Protein AF-A0A7R9TEI4-F1 (afdb_monomer_lite)

Radius of gyration: 24.7 Å; chains: 1; bounding box: 65×88×46 Å

Foldseek 3Di:
DLQLDEDEAEQALPLVQLDALFPDQDDDPGDDNVVSVVVSVVVLVVCCVVVVADAPACPDDPDDDDDDDDDDDDDDCPPDDPSDYHYYYYYLCRVVVPQDPVNLCVLQVVLDDVVLLCPDPSQVSNCPHPNHDDPSNSCSLSSLLVVLLVCCVPVVDPDDDDDPSCPSSRVSNVSSNVVNCVVVPDDDDDDDPPDDDPPPPDDDDDDDDDDDDDDD

Organism: NCBI:txid156133

Structure (mmCIF, N/CA/C/O backbone):
data_AF-A0A7R9TEI4-F1
#
_entry.id   AF-A0A7R9TEI4-F1
#
loop_
_atom_site.group_PDB
_atom_site.id
_atom_site.type_symbol
_atom_site.label_atom_id
_atom_site.label_alt_id
_atom_site.label_comp_id
_atom_site.label_asym_id
_atom_site.label_entity_id
_atom_site.label_seq_id
_atom_site.pdbx_PDB_ins_code
_atom_site.Cartn_x
_atom_site.Cartn_y
_atom_site.Cartn_z
_atom_site.occupancy
_atom_site.B_iso_or_equiv
_atom_site.auth_seq_id
_atom_site.auth_comp_id
_atom_site.auth_asym_id
_atom_site.auth_atom_id
_atom_site.pdbx_PDB_model_num
ATOM 1 N N . ARG A 1 1 ? -3.016 -3.679 21.987 1.00 63.97 1 ARG A N 1
ATOM 2 C CA . ARG A 1 1 ? -2.968 -4.943 22.763 1.00 63.97 1 ARG A CA 1
ATOM 3 C C . ARG A 1 1 ? -2.929 -4.756 24.281 1.00 63.97 1 ARG A C 1
ATOM 5 O O . ARG A 1 1 ? -3.953 -5.000 24.890 1.00 63.97 1 ARG A O 1
ATOM 12 N N . ARG A 1 2 ? -1.806 -4.333 24.905 1.00 75.38 2 ARG A N 1
ATOM 13 C CA . ARG A 1 2 ? -1.668 -4.253 26.389 1.00 75.38 2 ARG A CA 1
ATOM 14 C C . ARG A 1 2 ? -2.682 -3.326 27.086 1.00 75.38 2 ARG A C 1
ATOM 16 O O . ARG A 1 2 ? -2.888 -3.454 28.279 1.00 75.38 2 ARG A O 1
ATOM 23 N N . CYS A 1 3 ? -3.304 -2.414 26.340 1.00 83.12 3 CYS A N 1
ATOM 24 C CA . CYS A 1 3 ? -4.365 -1.518 26.806 1.00 83.12 3 CYS A CA 1
ATOM 25 C C . CYS A 1 3 ? -5.754 -1.948 26.275 1.00 83.12 3 CYS A C 1
ATOM 27 O O . CYS A 1 3 ? -6.537 -1.102 25.858 1.00 83.12 3 CYS A O 1
ATOM 29 N N . GLY A 1 4 ? -6.025 -3.251 26.132 1.00 83.75 4 GLY A N 1
ATOM 30 C CA . GLY A 1 4 ? -7.296 -3.779 25.606 1.00 83.75 4 GLY A CA 1
ATOM 31 C C . GLY A 1 4 ? -7.537 -3.634 24.095 1.00 83.75 4 GLY A C 1
ATOM 32 O O . GLY A 1 4 ? -8.317 -4.395 23.535 1.00 83.75 4 GLY A O 1
ATOM 33 N N . HIS A 1 5 ? -6.864 -2.716 23.391 1.00 88.06 5 HIS A N 1
ATOM 34 C CA . HIS A 1 5 ? -7.085 -2.535 21.945 1.00 88.06 5 HIS A CA 1
ATOM 35 C C . HIS A 1 5 ? -6.702 -3.776 21.126 1.00 88.06 5 HIS A C 1
ATOM 37 O O . HIS A 1 5 ? -5.567 -4.257 21.253 1.00 88.06 5 HIS A O 1
ATOM 43 N N . GLY A 1 6 ? -7.598 -4.217 20.240 1.00 90.19 6 GLY A N 1
ATOM 44 C CA . GLY A 1 6 ? -7.275 -5.161 19.171 1.00 90.19 6 GLY A CA 1
ATOM 45 C C . GLY A 1 6 ? -6.253 -4.584 18.182 1.00 90.19 6 GLY A C 1
ATOM 46 O O . GLY A 1 6 ? -6.061 -3.366 18.119 1.00 90.19 6 GLY A O 1
ATOM 47 N N . ALA A 1 7 ? -5.557 -5.448 17.447 1.00 90.94 7 ALA A N 1
ATOM 48 C CA . ALA A 1 7 ? -4.540 -5.058 16.475 1.00 90.94 7 ALA A CA 1
ATOM 49 C C . ALA A 1 7 ? -4.572 -5.952 15.228 1.00 90.94 7 ALA A C 1
ATOM 51 O O . ALA A 1 7 ? -4.717 -7.166 15.331 1.00 90.94 7 ALA A O 1
ATOM 52 N N . VAL A 1 8 ? -4.360 -5.352 14.059 1.00 92.88 8 VAL A N 1
ATOM 53 C CA . VAL A 1 8 ? -4.139 -6.071 12.800 1.00 92.88 8 VAL A CA 1
ATOM 54 C C . VAL A 1 8 ? -2.695 -5.841 12.373 1.00 92.88 8 VAL A C 1
ATOM 56 O O . VAL A 1 8 ? -2.251 -4.695 12.288 1.00 92.88 8 VAL A O 1
ATOM 59 N N . ALA A 1 9 ? -1.961 -6.918 12.110 1.00 93.94 9 ALA A N 1
ATOM 60 C CA . ALA A 1 9 ? -0.648 -6.865 11.484 1.00 93.94 9 ALA A CA 1
ATOM 61 C C . ALA A 1 9 ? -0.790 -7.243 10.007 1.00 93.94 9 ALA A C 1
ATOM 63 O O . ALA A 1 9 ? -1.060 -8.397 9.680 1.00 93.94 9 ALA A O 1
ATOM 64 N N . LEU A 1 10 ? -0.627 -6.261 9.121 1.00 95.00 10 LEU A N 1
ATOM 65 C CA . LEU A 1 10 ? -0.744 -6.472 7.683 1.00 95.00 10 LEU A CA 1
ATOM 66 C C . LEU A 1 10 ? 0.606 -6.858 7.068 1.00 95.00 10 LEU A C 1
ATOM 68 O O . LEU A 1 10 ? 1.583 -6.113 7.156 1.00 95.00 10 LEU A O 1
ATOM 72 N N . VAL A 1 11 ? 0.635 -8.011 6.413 1.00 94.81 11 VAL A N 1
ATOM 73 C CA . VAL A 1 11 ? 1.692 -8.461 5.511 1.00 94.81 11 VAL A CA 1
ATOM 74 C C . VAL A 1 11 ? 1.362 -7.956 4.103 1.00 94.81 11 VAL A C 1
ATOM 76 O O . VAL A 1 11 ? 0.222 -8.013 3.653 1.00 94.81 11 VAL A O 1
ATOM 79 N N . GLY A 1 12 ? 2.358 -7.405 3.413 1.00 94.00 12 GLY A N 1
ATOM 80 C CA . GLY A 1 12 ? 2.168 -6.771 2.108 1.00 94.00 12 GLY A CA 1
ATOM 81 C C . GLY A 1 12 ? 2.462 -7.693 0.927 1.00 94.00 12 GLY A C 1
ATOM 82 O O . GLY A 1 12 ? 3.377 -7.382 0.168 1.00 94.00 12 GLY A O 1
ATOM 83 N N . GLY A 1 13 ? 1.767 -8.820 0.761 1.00 93.19 13 GLY A N 1
ATOM 84 C CA . GLY A 1 13 ? 2.049 -9.775 -0.318 1.00 93.19 13 GLY A CA 1
ATOM 85 C C . GLY A 1 13 ? 1.886 -9.197 -1.726 1.00 93.19 13 GLY A C 1
ATOM 86 O O . GLY A 1 13 ? 2.680 -9.509 -2.618 1.00 93.19 13 GLY A O 1
ATOM 87 N N . ALA A 1 14 ? 0.921 -8.296 -1.927 1.00 93.75 14 ALA A N 1
ATOM 88 C CA . ALA A 1 14 ? 0.763 -7.544 -3.171 1.00 93.75 14 ALA A CA 1
ATOM 89 C C . ALA A 1 14 ? 1.658 -6.296 -3.205 1.00 93.75 14 ALA A C 1
ATOM 91 O O . ALA A 1 14 ? 2.409 -6.086 -4.157 1.00 93.75 14 ALA A O 1
ATOM 92 N N . THR A 1 15 ? 1.642 -5.475 -2.151 1.00 93.25 15 THR A N 1
ATOM 93 C CA . THR A 1 15 ? 2.397 -4.206 -2.132 1.00 93.25 15 THR A CA 1
ATOM 94 C C . THR A 1 15 ? 3.915 -4.407 -2.175 1.00 93.25 15 THR A C 1
ATOM 96 O O . THR A 1 15 ? 4.626 -3.565 -2.723 1.00 93.25 15 THR A O 1
ATOM 99 N N . ALA A 1 16 ? 4.445 -5.536 -1.695 1.00 91.38 16 ALA A N 1
ATOM 100 C CA . ALA A 1 16 ? 5.868 -5.858 -1.805 1.00 91.38 16 ALA A CA 1
ATOM 101 C C . ALA A 1 16 ? 6.331 -6.165 -3.244 1.00 91.38 16 ALA A C 1
ATOM 103 O O . ALA A 1 16 ? 7.517 -5.974 -3.519 1.00 91.38 16 ALA A O 1
ATOM 104 N N . ARG A 1 17 ? 5.418 -6.569 -4.147 1.00 90.50 17 ARG A N 1
ATOM 105 C CA . ARG A 1 17 ? 5.675 -6.757 -5.595 1.00 90.50 17 ARG A CA 1
ATOM 106 C C . ARG A 1 17 ? 5.823 -5.431 -6.341 1.00 90.50 17 ARG A C 1
ATOM 108 O O . ARG A 1 17 ? 6.472 -5.382 -7.376 1.00 90.50 17 ARG A O 1
ATOM 115 N N . ILE A 1 18 ? 5.226 -4.369 -5.799 1.00 89.75 18 ILE A N 1
ATOM 116 C CA . ILE A 1 18 ? 5.271 -3.001 -6.332 1.00 89.75 18 ILE A CA 1
ATOM 117 C C . ILE A 1 18 ? 6.471 -2.243 -5.751 1.00 89.75 18 ILE A C 1
ATOM 119 O O . ILE A 1 18 ? 7.255 -1.653 -6.485 1.00 89.75 18 ILE A O 1
ATOM 123 N N . GLY A 1 19 ? 6.643 -2.314 -4.427 1.00 86.81 19 GLY A N 1
ATOM 124 C CA . GLY A 1 19 ? 7.707 -1.632 -3.696 1.00 86.81 19 GLY A CA 1
ATOM 125 C C . GLY A 1 19 ? 7.372 -0.178 -3.346 1.00 86.81 19 GLY A C 1
ATOM 126 O O . GLY A 1 19 ? 6.986 0.616 -4.193 1.00 86.81 19 GLY A O 1
ATOM 127 N N . ASP A 1 20 ? 7.558 0.176 -2.073 1.00 86.50 20 ASP A N 1
ATOM 128 C CA . ASP A 1 20 ? 7.385 1.555 -1.601 1.00 86.50 20 ASP A CA 1
ATOM 129 C C . ASP A 1 20 ? 8.557 2.447 -2.059 1.00 86.50 20 ASP A C 1
ATOM 131 O O . ASP A 1 20 ? 9.700 2.111 -1.723 1.00 86.50 20 ASP A O 1
ATOM 135 N N . PRO A 1 21 ? 8.336 3.573 -2.762 1.00 84.50 21 PRO A N 1
ATOM 136 C CA . PRO A 1 21 ? 9.391 4.545 -3.069 1.00 84.50 21 PRO A CA 1
ATOM 137 C C . PRO A 1 21 ? 9.803 5.411 -1.861 1.00 84.50 21 PRO A C 1
ATOM 139 O O . PRO A 1 21 ? 10.810 6.119 -1.919 1.00 84.50 21 PRO A O 1
ATOM 142 N N . SER A 1 22 ? 9.047 5.390 -0.759 1.00 81.81 22 SER A N 1
ATOM 143 C CA . SER A 1 22 ? 9.282 6.258 0.402 1.00 81.81 22 SER A CA 1
ATOM 144 C C . SER A 1 22 ? 10.651 6.004 1.043 1.00 81.81 22 SER A C 1
ATOM 146 O O . SER A 1 22 ? 11.043 4.866 1.300 1.00 81.81 22 SER A O 1
ATOM 148 N N . GLY A 1 23 ? 11.403 7.086 1.273 1.00 71.75 23 GLY A N 1
ATOM 149 C CA . GLY A 1 23 ? 12.739 7.039 1.875 1.00 71.75 23 GLY A CA 1
ATOM 150 C C . GLY A 1 23 ? 13.854 6.461 0.990 1.00 71.75 23 GLY A C 1
ATOM 151 O O . GLY A 1 23 ? 14.929 6.177 1.515 1.00 71.75 23 GLY A O 1
ATOM 152 N N . LYS A 1 24 ? 13.635 6.272 -0.322 1.00 77.56 24 LYS A N 1
ATOM 153 C CA . LYS A 1 24 ? 14.617 5.670 -1.247 1.00 77.56 24 LYS A CA 1
ATOM 154 C C . LYS A 1 24 ? 14.987 6.604 -2.396 1.00 77.56 24 LYS A C 1
ATOM 156 O O . LYS A 1 24 ? 14.160 7.368 -2.881 1.00 77.56 24 LYS A O 1
ATOM 161 N N . SER A 1 25 ? 16.239 6.508 -2.838 1.00 68.31 25 SER A N 1
ATOM 162 C CA . SER A 1 25 ? 16.790 7.287 -3.953 1.00 68.31 25 SER A CA 1
ATOM 163 C C . SER A 1 25 ? 16.727 6.577 -5.310 1.00 68.31 25 SER A C 1
ATOM 165 O O . SER A 1 25 ? 16.728 7.259 -6.327 1.00 68.31 25 SER A O 1
ATOM 167 N N . ALA A 1 26 ? 16.663 5.242 -5.329 1.00 74.25 26 ALA A N 1
ATOM 168 C CA . ALA A 1 26 ? 16.717 4.412 -6.534 1.00 74.25 26 ALA A CA 1
ATOM 169 C C . ALA A 1 26 ? 15.553 3.408 -6.583 1.00 74.25 26 ALA A C 1
ATOM 171 O O . ALA A 1 26 ? 15.013 3.031 -5.534 1.00 74.25 26 ALA A O 1
ATOM 172 N N . GLU A 1 27 ? 15.199 2.957 -7.790 1.00 74.69 27 GLU A N 1
ATOM 173 C CA . GLU A 1 27 ? 14.147 1.955 -7.994 1.00 74.69 27 GLU A CA 1
ATOM 174 C C . GLU A 1 27 ? 14.529 0.612 -7.352 1.00 74.69 27 GLU A C 1
ATOM 176 O O . GLU A 1 27 ? 15.701 0.219 -7.293 1.00 74.69 27 GLU A O 1
ATOM 181 N N . ARG A 1 28 ? 13.533 -0.122 -6.849 1.00 75.12 28 ARG A N 1
ATOM 182 C CA . ARG A 1 28 ? 13.771 -1.445 -6.270 1.00 75.12 28 ARG A CA 1
ATOM 183 C C . ARG A 1 28 ? 13.912 -2.472 -7.403 1.00 75.12 28 ARG A C 1
ATOM 185 O O . ARG A 1 28 ? 12.990 -2.575 -8.208 1.00 75.12 28 ARG A O 1
ATOM 192 N N . PRO A 1 29 ? 14.985 -3.284 -7.456 1.00 75.56 29 PRO A N 1
ATOM 193 C CA . PRO A 1 29 ? 15.043 -4.378 -8.417 1.00 75.56 29 PRO A CA 1
ATOM 194 C C . PRO A 1 29 ? 13.887 -5.349 -8.158 1.00 75.56 29 PRO A C 1
ATOM 196 O O . PRO A 1 29 ? 13.627 -5.712 -7.004 1.00 75.56 29 PRO A O 1
ATOM 199 N N . MET A 1 30 ? 13.212 -5.767 -9.232 1.00 73.88 30 MET A N 1
ATOM 200 C CA . MET A 1 30 ? 12.159 -6.779 -9.173 1.00 73.88 30 MET A CA 1
ATOM 201 C C . MET A 1 30 ? 12.716 -8.047 -8.525 1.00 73.88 30 MET A C 1
ATOM 203 O O . MET A 1 30 ? 13.727 -8.595 -8.968 1.00 73.88 30 MET A O 1
ATOM 207 N N . MET A 1 31 ? 12.073 -8.485 -7.445 1.00 78.31 31 MET A N 1
ATOM 208 C CA . MET A 1 31 ? 12.389 -9.759 -6.809 1.00 78.31 31 MET A CA 1
ATOM 209 C C . MET A 1 31 ? 11.648 -10.874 -7.533 1.00 78.31 31 MET A C 1
ATOM 211 O O . MET A 1 31 ? 10.519 -10.680 -7.972 1.00 78.31 31 MET A O 1
ATOM 215 N N . ASP A 1 32 ? 12.289 -12.034 -7.623 1.00 87.38 32 ASP A N 1
ATOM 216 C CA . ASP A 1 32 ? 11.632 -13.254 -8.068 1.00 87.38 32 ASP A CA 1
ATOM 217 C C . ASP A 1 32 ? 10.512 -13.670 -7.095 1.00 87.38 32 ASP A C 1
ATOM 219 O O . ASP A 1 32 ? 10.606 -13.451 -5.880 1.00 87.38 32 ASP A O 1
ATOM 223 N N . ASP A 1 33 ? 9.460 -14.277 -7.638 1.00 85.00 33 ASP A N 1
ATOM 224 C CA . ASP A 1 33 ? 8.242 -14.613 -6.904 1.00 85.00 33 ASP A CA 1
ATOM 225 C C . ASP A 1 33 ? 8.505 -15.661 -5.813 1.00 85.00 33 ASP A C 1
ATOM 227 O O . ASP A 1 33 ? 8.025 -15.495 -4.689 1.00 85.00 33 ASP A O 1
ATOM 231 N N . GLU A 1 34 ? 9.346 -16.671 -6.073 1.00 88.00 34 GLU A N 1
ATOM 232 C CA . GLU A 1 34 ? 9.716 -17.676 -5.063 1.00 88.00 34 GLU A CA 1
ATOM 233 C C . GLU A 1 34 ? 10.472 -17.035 -3.887 1.00 88.00 34 GLU A C 1
ATOM 235 O O . GLU A 1 34 ? 10.249 -17.352 -2.710 1.00 88.00 34 GLU A O 1
ATOM 240 N N . VAL A 1 35 ? 11.368 -16.089 -4.194 1.00 88.38 35 VAL A N 1
ATOM 241 C CA . VAL A 1 35 ? 12.109 -15.316 -3.189 1.00 88.38 35 VAL A CA 1
ATOM 242 C C . VAL A 1 35 ? 11.154 -14.460 -2.364 1.00 88.38 35 VAL A C 1
ATOM 244 O O . VAL A 1 35 ? 11.311 -14.385 -1.139 1.00 88.38 35 VAL A O 1
ATOM 247 N N . LEU A 1 36 ? 10.166 -13.835 -3.004 1.00 88.25 36 LEU A N 1
ATOM 248 C CA . LEU A 1 36 ? 9.175 -13.019 -2.320 1.00 88.25 36 LEU A CA 1
ATOM 249 C C . LEU A 1 36 ? 8.281 -13.865 -1.404 1.00 88.25 36 LEU A C 1
ATOM 251 O O . LEU A 1 36 ? 8.162 -13.534 -0.225 1.00 88.25 36 LEU A O 1
ATOM 255 N N . GLU A 1 37 ? 7.720 -14.974 -1.885 1.00 88.50 37 GLU A N 1
ATOM 256 C CA . GLU A 1 37 ? 6.887 -15.879 -1.081 1.00 88.50 37 GLU A CA 1
ATOM 257 C C . GLU A 1 37 ? 7.638 -16.439 0.132 1.00 88.50 37 GLU A C 1
ATOM 259 O O . GLU A 1 37 ? 7.107 -16.466 1.249 1.00 88.50 37 GLU A O 1
ATOM 264 N N . ARG A 1 38 ? 8.910 -16.818 -0.048 1.00 91.69 38 ARG A N 1
ATOM 265 C CA . ARG A 1 38 ? 9.785 -17.233 1.057 1.00 91.69 38 ARG A CA 1
ATOM 266 C C . ARG A 1 38 ? 9.947 -16.121 2.096 1.00 91.69 38 ARG A C 1
ATOM 268 O O . ARG A 1 38 ? 9.895 -16.397 3.297 1.00 91.69 38 ARG A O 1
ATOM 275 N N . ASN A 1 39 ? 10.138 -14.877 1.652 1.00 90.50 39 ASN A N 1
ATOM 276 C CA . ASN A 1 39 ? 10.284 -13.726 2.542 1.00 90.50 39 ASN A CA 1
ATOM 277 C C . ASN A 1 39 ? 8.971 -13.421 3.287 1.00 90.50 39 ASN A C 1
ATOM 279 O O . ASN A 1 39 ? 9.004 -13.224 4.500 1.00 90.50 39 ASN A O 1
ATOM 283 N N . LEU A 1 40 ? 7.823 -13.448 2.601 1.00 90.19 40 LEU A N 1
ATOM 284 C CA . LEU A 1 40 ? 6.495 -13.243 3.197 1.00 90.19 40 LEU A CA 1
ATOM 285 C C . LEU A 1 40 ? 6.201 -14.298 4.273 1.00 90.19 40 LEU A C 1
ATOM 287 O O . LEU A 1 40 ? 5.842 -13.946 5.398 1.00 90.19 40 LEU A O 1
ATOM 291 N N . ARG A 1 41 ? 6.463 -15.581 3.982 1.00 89.62 41 ARG A N 1
ATOM 292 C CA . ARG A 1 41 ? 6.318 -16.689 4.944 1.00 89.62 41 ARG A CA 1
ATOM 293 C C . ARG A 1 41 ? 7.209 -16.503 6.178 1.00 89.62 41 ARG A C 1
ATOM 295 O O . ARG A 1 41 ? 6.764 -16.733 7.302 1.00 89.62 41 ARG A O 1
ATOM 302 N N . ALA A 1 42 ? 8.454 -16.064 5.984 1.00 91.50 42 ALA A N 1
ATOM 303 C CA . ALA A 1 42 ? 9.378 -15.787 7.084 1.00 91.50 42 ALA A CA 1
ATOM 304 C C . ALA A 1 42 ? 8.916 -14.600 7.950 1.00 91.50 42 ALA A C 1
ATOM 306 O O . ALA A 1 42 ? 8.948 -14.699 9.178 1.00 91.50 42 ALA A O 1
ATOM 307 N N . ILE A 1 43 ? 8.442 -13.514 7.328 1.00 91.25 43 ILE A N 1
ATOM 308 C CA . ILE A 1 43 ? 7.915 -12.326 8.017 1.00 91.25 43 ILE A CA 1
ATOM 309 C C . ILE A 1 43 ? 6.648 -12.676 8.808 1.00 91.25 43 ILE A C 1
ATOM 311 O O . ILE A 1 43 ? 6.574 -12.353 9.991 1.00 91.25 43 ILE A O 1
ATOM 315 N N . GLY A 1 44 ? 5.692 -13.400 8.216 1.00 87.44 44 GLY A N 1
ATOM 316 C CA . GLY A 1 44 ? 4.482 -13.857 8.912 1.00 87.44 44 GLY A CA 1
ATOM 317 C C . GLY A 1 44 ? 4.802 -14.714 10.143 1.00 87.44 44 GLY A C 1
ATOM 318 O O . GLY A 1 44 ? 4.299 -14.456 11.237 1.00 87.44 44 GLY A O 1
ATOM 319 N N . ALA A 1 45 ? 5.735 -15.664 10.012 1.00 88.00 45 ALA A N 1
ATOM 320 C CA . ALA A 1 45 ? 6.195 -16.487 11.133 1.00 88.00 45 ALA A CA 1
ATOM 321 C C . ALA A 1 45 ? 6.943 -15.684 12.221 1.00 88.00 45 ALA A C 1
ATOM 323 O O . ALA A 1 45 ? 6.874 -16.030 13.404 1.00 88.00 45 ALA A O 1
ATOM 324 N N . GLN A 1 46 ? 7.663 -14.618 11.853 1.00 90.69 46 GLN A N 1
ATOM 325 C CA . GLN A 1 46 ? 8.281 -13.693 12.810 1.00 90.69 46 GLN A CA 1
ATOM 326 C C . GLN A 1 46 ? 7.232 -12.833 13.528 1.00 90.69 46 GLN A C 1
ATOM 328 O O . GLN A 1 46 ? 7.323 -12.673 14.747 1.00 90.69 46 GLN A O 1
ATOM 333 N N . LEU A 1 47 ? 6.221 -12.337 12.809 1.00 88.38 47 LEU A N 1
ATOM 334 C CA . LEU A 1 47 ? 5.111 -11.567 13.373 1.00 88.38 47 LEU A CA 1
ATOM 335 C C . LEU A 1 47 ? 4.300 -12.400 14.369 1.00 88.38 47 LEU A C 1
ATOM 337 O O . LEU A 1 47 ? 4.109 -11.938 15.488 1.00 88.38 47 LEU A O 1
ATOM 341 N N . GLY A 1 48 ? 3.921 -13.641 14.038 1.00 85.75 48 GLY A N 1
ATOM 342 C CA . GLY A 1 48 ? 3.218 -14.537 14.971 1.00 85.75 48 GLY A CA 1
ATOM 343 C C . GLY A 1 48 ? 3.975 -14.738 16.289 1.00 85.75 48 GLY A C 1
ATOM 344 O O . GLY A 1 48 ? 3.417 -14.569 17.376 1.00 85.75 48 GLY A O 1
ATOM 345 N N . LYS A 1 49 ? 5.292 -14.982 16.207 1.00 87.12 49 LYS A N 1
ATOM 346 C CA . LYS A 1 49 ? 6.174 -15.114 17.384 1.00 87.12 49 LYS A CA 1
ATOM 347 C C . LYS A 1 49 ? 6.282 -13.822 18.197 1.00 87.12 49 LYS A C 1
ATOM 349 O O . LYS A 1 49 ? 6.173 -13.864 19.422 1.00 87.12 49 LYS A O 1
ATOM 354 N N . LEU A 1 50 ? 6.500 -12.683 17.536 1.00 86.38 50 LEU A N 1
ATOM 355 C CA . LEU A 1 50 ? 6.650 -11.377 18.188 1.00 86.38 50 LEU A CA 1
ATOM 356 C C . LEU A 1 50 ? 5.349 -10.935 18.869 1.00 86.38 50 LEU A C 1
ATOM 358 O O . LEU A 1 50 ? 5.358 -10.450 20.002 1.00 86.38 50 LEU A O 1
ATOM 362 N N . LEU A 1 51 ? 4.233 -11.115 18.169 1.00 83.44 51 LEU A N 1
ATOM 363 C CA . LEU A 1 51 ? 2.912 -10.696 18.605 1.00 83.44 51 LEU A CA 1
ATOM 364 C C . LEU A 1 51 ? 2.264 -11.692 19.562 1.00 83.44 51 LEU A C 1
ATOM 366 O O . LEU A 1 51 ? 1.296 -11.308 20.208 1.00 83.44 51 LEU A O 1
ATOM 370 N N . ARG A 1 52 ? 2.790 -12.917 19.727 1.00 77.25 52 ARG A N 1
ATOM 371 C CA . ARG A 1 52 ? 2.166 -13.987 20.534 1.00 77.25 52 ARG A CA 1
ATOM 372 C C . ARG A 1 52 ? 0.686 -14.120 20.170 1.00 77.25 52 ARG A C 1
ATOM 374 O O . ARG A 1 52 ? -0.195 -13.911 21.012 1.00 77.25 52 ARG A O 1
ATOM 381 N N . ALA A 1 53 ? 0.470 -14.320 18.880 1.00 64.25 53 ALA A N 1
ATOM 382 C CA . ALA A 1 53 ? -0.820 -14.490 18.244 1.00 64.25 53 ALA A CA 1
ATOM 383 C C . ALA A 1 53 ? -0.781 -15.809 17.479 1.00 64.25 53 ALA A C 1
ATOM 385 O O . ALA A 1 53 ? 0.266 -16.165 16.924 1.00 64.25 53 ALA A O 1
ATOM 386 N N . GLU A 1 54 ? -1.905 -16.511 17.446 1.00 55.75 54 GLU A N 1
ATOM 387 C CA . GLU A 1 54 ? -2.102 -17.547 16.442 1.00 55.75 54 GLU A CA 1
ATOM 388 C C . GLU A 1 54 ? -2.111 -16.867 15.071 1.00 55.75 54 GLU A C 1
ATOM 390 O O . GLU A 1 54 ? -2.575 -15.733 14.915 1.00 55.75 54 GLU A O 1
ATOM 395 N N . VAL A 1 55 ? -1.461 -17.503 14.099 1.00 50.25 55 VAL A N 1
ATOM 396 C CA . VAL A 1 55 ? -1.373 -16.945 12.754 1.00 50.25 55 VAL A CA 1
ATOM 397 C C . VAL A 1 55 ? -2.579 -17.460 11.990 1.00 50.25 55 VAL A C 1
ATOM 399 O O . VAL A 1 55 ? -2.493 -18.510 11.355 1.00 50.25 55 VAL A O 1
ATOM 402 N N . ASP A 1 56 ? -3.673 -16.701 12.037 1.00 46.38 56 ASP A N 1
ATOM 403 C CA . ASP A 1 56 ? -4.767 -16.826 11.074 1.00 46.38 56 ASP A CA 1
ATOM 404 C C . ASP A 1 56 ? -4.235 -16.449 9.688 1.00 46.38 56 ASP A C 1
ATOM 406 O O . ASP A 1 56 ? -4.429 -15.342 9.191 1.00 46.38 56 ASP A O 1
ATOM 410 N N . VAL A 1 57 ? -3.512 -17.374 9.051 1.00 46.66 57 VAL A N 1
ATOM 411 C CA . VAL A 1 57 ? -3.253 -17.292 7.618 1.00 46.66 57 VAL A CA 1
ATOM 412 C C . VAL A 1 57 ? -4.596 -17.532 6.945 1.00 46.66 57 VAL A C 1
ATOM 414 O O . VAL A 1 57 ? -4.924 -18.664 6.597 1.00 46.66 57 VAL A O 1
ATOM 417 N N . VAL A 1 58 ? -5.362 -16.456 6.760 1.00 44.09 58 VAL A N 1
ATOM 418 C CA . VAL A 1 58 ? -6.540 -16.437 5.889 1.00 44.09 58 VAL A CA 1
ATOM 419 C C . VAL A 1 58 ? -6.047 -16.537 4.442 1.00 44.09 58 VAL A C 1
ATOM 421 O O . VAL A 1 58 ? -6.054 -15.581 3.665 1.00 44.09 58 VAL A O 1
ATOM 424 N N . ALA A 1 59 ? -5.562 -17.730 4.092 1.00 39.97 59 ALA A N 1
ATOM 425 C CA . ALA A 1 59 ? -5.746 -18.258 2.756 1.00 39.97 59 ALA A CA 1
ATOM 426 C C . ALA A 1 59 ? -7.258 -18.249 2.485 1.00 39.97 59 ALA A C 1
ATOM 428 O O . ALA A 1 59 ? -8.043 -18.478 3.404 1.00 39.97 59 ALA A O 1
ATOM 429 N N . GLY A 1 60 ? -7.641 -17.880 1.261 1.00 33.03 60 GLY A N 1
ATOM 430 C CA . GLY A 1 60 ? -9.025 -17.541 0.933 1.00 33.03 60 GLY A CA 1
ATOM 431 C C . GLY A 1 60 ? -10.028 -18.627 1.317 1.00 33.03 60 GLY A C 1
ATOM 432 O O . GLY A 1 60 ? -9.692 -19.807 1.366 1.00 33.03 60 GLY A O 1
ATOM 433 N N . GLU A 1 61 ? -11.260 -18.194 1.575 1.00 38.72 61 GLU A N 1
ATOM 434 C CA . GLU A 1 61 ? -12.392 -19.048 1.928 1.00 38.72 61 GLU A CA 1
ATOM 435 C C . GLU A 1 61 ? -12.638 -20.128 0.854 1.00 38.72 61 GLU A C 1
ATOM 437 O O . GLU A 1 61 ? -13.349 -19.901 -0.125 1.00 38.72 61 GLU A O 1
ATOM 442 N N . GLU A 1 62 ? -12.096 -21.330 1.053 1.00 34.47 62 GLU A N 1
ATOM 443 C CA . GLU A 1 62 ? -12.652 -22.552 0.472 1.00 34.47 62 GLU A CA 1
ATOM 444 C C . GLU A 1 62 ? -13.535 -23.212 1.534 1.00 34.47 62 GLU A C 1
ATOM 446 O O . GLU A 1 62 ? -13.122 -23.451 2.670 1.00 34.47 62 GLU A O 1
ATOM 451 N N . GLY A 1 63 ? -14.811 -23.386 1.195 1.00 28.75 63 GLY A N 1
ATOM 452 C CA . GLY A 1 63 ? -15.851 -23.639 2.182 1.00 28.75 63 GLY A CA 1
ATOM 453 C C . GLY A 1 63 ? -15.965 -25.094 2.629 1.00 28.75 63 GLY A C 1
ATOM 454 O O . GLY A 1 63 ? -15.890 -26.008 1.817 1.00 28.75 63 GLY A O 1
ATOM 455 N N . GLY A 1 64 ? -16.321 -25.254 3.905 1.00 30.36 64 GLY A N 1
ATOM 456 C CA . GLY A 1 64 ? -17.157 -26.347 4.397 1.00 30.36 64 GLY A CA 1
ATOM 457 C C . GLY A 1 64 ? -16.494 -27.708 4.597 1.00 30.36 64 GLY A C 1
ATOM 458 O O . GLY A 1 64 ? -16.451 -28.514 3.680 1.00 30.36 64 GLY A O 1
ATOM 459 N N . GLU A 1 65 ? -16.200 -28.029 5.858 1.00 28.53 65 GLU A N 1
ATOM 460 C CA . GLU A 1 65 ? -16.531 -29.341 6.428 1.00 28.53 65 GLU A CA 1
ATOM 461 C C . GLU A 1 65 ? -16.684 -29.213 7.956 1.00 28.53 65 GLU A C 1
ATOM 463 O O . GLU A 1 65 ? -15.780 -28.754 8.653 1.00 28.53 65 GLU A O 1
ATOM 468 N N . GLU A 1 66 ? -17.859 -29.573 8.484 1.00 31.08 66 GLU A N 1
ATOM 469 C CA . GLU A 1 66 ? -18.085 -29.685 9.929 1.00 31.08 66 GLU A CA 1
ATOM 470 C C . GLU A 1 66 ? -17.468 -31.002 10.420 1.00 31.08 66 GLU A C 1
ATOM 472 O O . GLU A 1 66 ? -17.954 -32.083 10.088 1.00 31.08 66 GLU A O 1
ATOM 477 N N . ALA A 1 67 ? -16.401 -30.923 11.217 1.00 32.31 67 ALA A N 1
ATOM 478 C CA . ALA A 1 67 ? -15.785 -32.087 11.849 1.00 32.31 67 ALA A CA 1
ATOM 479 C C . ALA A 1 67 ? -16.249 -32.218 13.310 1.00 32.31 67 ALA A C 1
ATOM 481 O O . ALA A 1 67 ? -15.739 -31.545 14.208 1.00 32.31 67 ALA A O 1
ATOM 482 N N . GLU A 1 68 ? -17.219 -33.101 13.557 1.00 27.62 68 GLU A N 1
ATOM 483 C CA . GLU A 1 68 ? -17.613 -33.501 14.912 1.00 27.62 68 GLU A CA 1
ATOM 484 C C . GLU A 1 68 ? -16.571 -34.438 15.563 1.00 27.62 68 GLU A C 1
ATOM 486 O O . GLU A 1 68 ? -16.234 -35.478 15.005 1.00 27.62 68 GLU A O 1
ATOM 491 N N . GLY A 1 69 ? -16.197 -34.153 16.818 1.00 29.02 69 GLY A N 1
ATOM 492 C CA . GLY A 1 69 ? -16.022 -35.197 17.843 1.00 29.02 69 GLY A CA 1
ATOM 493 C C . GLY A 1 69 ? -14.611 -35.711 18.198 1.00 29.02 69 GLY A C 1
ATOM 494 O O . GLY A 1 69 ? -13.960 -36.381 17.406 1.00 29.02 69 GLY A O 1
ATOM 495 N N . ALA A 1 70 ? -14.280 -35.563 19.493 1.00 32.44 70 ALA A N 1
ATOM 496 C CA . ALA A 1 70 ? -13.204 -36.220 20.267 1.00 32.44 70 ALA A CA 1
ATOM 497 C C . ALA A 1 70 ? -11.737 -35.825 19.928 1.00 32.44 70 ALA A C 1
ATOM 499 O O . ALA A 1 70 ? -11.419 -35.454 18.808 1.00 32.44 70 ALA A O 1
ATOM 500 N N . ASP A 1 71 ? -10.781 -35.845 20.867 1.00 27.91 71 ASP A N 1
ATOM 501 C CA . ASP A 1 71 ? -10.765 -36.485 22.197 1.00 27.91 71 ASP A CA 1
ATOM 502 C C . ASP A 1 71 ? -10.016 -35.650 23.269 1.00 27.91 71 ASP A C 1
ATOM 504 O O . ASP A 1 71 ? -9.271 -34.718 22.957 1.00 27.91 71 ASP A O 1
ATOM 508 N N . ASP A 1 72 ? -10.221 -35.997 24.540 1.00 41.44 72 ASP A N 1
ATOM 509 C CA . ASP A 1 72 ? -9.649 -35.360 25.732 1.00 41.44 72 ASP A CA 1
ATOM 510 C C . ASP A 1 72 ? -8.166 -35.726 25.945 1.00 41.44 72 ASP A C 1
ATOM 512 O O . ASP A 1 72 ? -7.818 -36.883 26.189 1.00 41.44 72 ASP A O 1
ATOM 516 N N . SER A 1 73 ? -7.273 -34.728 25.940 1.00 36.44 73 SER A N 1
ATOM 517 C CA . SER A 1 73 ? -6.025 -34.835 26.705 1.00 36.44 73 SER A CA 1
ATOM 518 C C . SER A 1 73 ? -5.515 -33.474 27.189 1.00 36.44 73 SER A C 1
ATOM 520 O O . SER A 1 73 ? -5.240 -32.551 26.424 1.00 36.44 73 SER A O 1
ATOM 522 N N . SER A 1 74 ? -5.375 -33.368 28.508 1.00 45.56 74 SER A N 1
ATOM 523 C CA . SER A 1 74 ? -4.947 -32.177 29.239 1.00 45.56 74 SER A CA 1
ATOM 524 C C . SER A 1 74 ? -3.587 -31.611 28.801 1.00 45.56 74 SER A C 1
ATOM 526 O O . SER A 1 74 ? -2.565 -32.292 28.928 1.00 45.56 74 SER A O 1
ATOM 528 N N . ALA A 1 75 ? -3.545 -30.321 28.455 1.00 37.75 75 ALA A N 1
ATOM 529 C CA . ALA A 1 75 ? -2.313 -29.537 28.359 1.00 37.75 75 ALA A CA 1
ATOM 530 C C . ALA A 1 75 ? -2.489 -28.144 28.996 1.00 37.75 75 ALA A C 1
ATOM 532 O O . ALA A 1 75 ? -3.087 -27.247 28.414 1.00 37.75 75 ALA A O 1
ATOM 533 N N . ASP A 1 76 ? -1.970 -28.020 30.220 1.00 32.94 76 ASP A N 1
ATOM 534 C CA . ASP A 1 76 ? -1.577 -26.799 30.943 1.00 32.94 76 ASP A CA 1
ATOM 535 C C . ASP A 1 76 ? -2.287 -25.475 30.576 1.00 32.94 76 ASP A C 1
ATOM 537 O O . ASP A 1 76 ? -1.845 -24.704 29.719 1.00 32.94 76 ASP A O 1
ATOM 541 N N . ALA A 1 77 ? -3.365 -25.168 31.305 1.00 38.62 77 ALA A N 1
ATOM 542 C CA . ALA A 1 77 ? -4.096 -23.907 31.206 1.00 38.62 77 ALA A CA 1
ATOM 543 C C . ALA A 1 77 ? -3.278 -22.725 31.768 1.00 38.62 77 ALA A C 1
ATOM 545 O O . ALA A 1 77 ? -3.559 -22.198 32.848 1.00 38.62 77 ALA A O 1
ATOM 546 N N . THR A 1 78 ? -2.290 -22.261 30.999 1.00 40.50 78 THR A N 1
ATOM 547 C CA . THR A 1 78 ? -1.676 -20.947 31.213 1.00 40.50 78 THR A CA 1
ATOM 548 C C . THR A 1 78 ? -2.778 -19.896 31.116 1.00 40.50 78 THR A C 1
ATOM 550 O O . THR A 1 78 ? -3.375 -19.711 30.057 1.00 40.50 78 THR A O 1
ATOM 553 N N . THR A 1 79 ? -3.057 -19.208 32.224 1.00 41.53 79 THR A N 1
ATOM 554 C CA . THR A 1 79 ? -4.125 -18.207 32.324 1.00 41.53 79 THR A CA 1
ATOM 555 C C . THR A 1 79 ? -3.931 -17.105 31.285 1.00 41.53 79 THR A C 1
ATOM 557 O O . THR A 1 79 ? -3.097 -16.212 31.467 1.00 41.53 79 THR A O 1
ATOM 560 N N . ALA A 1 80 ? -4.697 -17.166 30.195 1.00 47.03 80 ALA A N 1
ATOM 561 C CA . ALA A 1 80 ? -4.711 -16.126 29.183 1.00 47.03 80 ALA A CA 1
ATOM 562 C C . ALA A 1 80 ? -5.209 -14.819 29.816 1.00 47.03 80 ALA A C 1
ATOM 564 O O . ALA A 1 80 ? -6.278 -14.772 30.425 1.00 47.03 80 ALA A O 1
ATOM 565 N N . ASP A 1 81 ? -4.406 -13.764 29.691 1.00 48.81 81 ASP A N 1
ATOM 566 C CA . ASP A 1 81 ? -4.734 -12.428 30.179 1.00 48.81 81 ASP A CA 1
ATOM 567 C C . ASP A 1 81 ? -5.986 -11.903 29.461 1.00 48.81 81 ASP A C 1
ATOM 569 O O . ASP A 1 81 ? -5.919 -11.437 28.322 1.00 48.81 81 ASP A O 1
ATOM 573 N N . ALA A 1 82 ? -7.128 -11.965 30.151 1.00 53.81 82 ALA A N 1
ATOM 574 C CA . ALA A 1 82 ? -8.436 -11.553 29.644 1.00 53.81 82 ALA A CA 1
ATOM 575 C C . ALA A 1 82 ? -8.544 -10.043 29.334 1.00 53.81 82 ALA A C 1
ATOM 577 O O . ALA A 1 82 ? -9.593 -9.584 28.885 1.00 53.81 82 ALA A O 1
ATOM 578 N N . THR A 1 83 ? -7.479 -9.262 29.561 1.00 55.25 83 THR A N 1
ATOM 579 C CA . THR A 1 83 ? -7.390 -7.841 29.189 1.00 55.25 83 THR A CA 1
ATOM 580 C C . THR A 1 83 ? -6.569 -7.585 27.918 1.00 55.25 83 THR A C 1
ATOM 582 O O . THR A 1 83 ? -6.502 -6.449 27.437 1.00 55.25 83 THR A O 1
ATOM 585 N N . ALA A 1 84 ? -5.965 -8.619 27.323 1.00 63.94 84 ALA A N 1
ATOM 586 C CA . ALA A 1 84 ? -5.196 -8.491 26.093 1.00 63.94 84 ALA A CA 1
ATOM 587 C C . ALA A 1 84 ? -6.111 -8.468 24.855 1.00 63.94 84 ALA A C 1
ATOM 589 O O . ALA A 1 84 ? -6.706 -9.477 24.489 1.00 63.94 84 ALA A O 1
ATOM 590 N N . GLY A 1 85 ? -6.169 -7.326 24.161 1.00 74.00 85 GLY A N 1
ATOM 591 C CA . GLY A 1 85 ? -6.938 -7.202 22.914 1.00 74.00 85 GLY A CA 1
ATOM 592 C C . GLY A 1 85 ? -6.512 -8.200 21.827 1.00 74.00 85 GLY A C 1
ATOM 593 O O . GLY A 1 85 ? -5.337 -8.585 21.764 1.00 74.00 85 GLY A O 1
ATOM 594 N N . SER A 1 86 ? -7.465 -8.581 20.969 1.00 84.81 86 SER A N 1
ATOM 595 C CA . SER A 1 86 ? -7.288 -9.549 19.875 1.00 84.81 86 SER A CA 1
ATOM 596 C C . SER A 1 86 ? -6.180 -9.157 18.892 1.00 84.81 86 SER A C 1
ATOM 598 O O . SER A 1 86 ? -5.821 -7.983 18.758 1.00 84.81 86 SER A O 1
ATOM 600 N N . ILE A 1 87 ? -5.615 -10.147 18.199 1.00 87.88 87 ILE A N 1
ATOM 601 C CA . ILE A 1 87 ? -4.624 -9.928 17.145 1.00 87.88 87 ILE A CA 1
ATOM 602 C C . ILE A 1 87 ? -5.002 -10.770 15.935 1.00 87.88 87 ILE A C 1
ATOM 604 O O . ILE A 1 87 ? -5.197 -11.967 16.087 1.00 87.88 87 ILE A O 1
ATOM 608 N N . ALA A 1 88 ? -5.033 -10.145 14.760 1.00 89.75 88 ALA A N 1
ATOM 609 C CA . ALA A 1 88 ? -5.073 -10.830 13.472 1.00 89.75 88 ALA A CA 1
ATOM 610 C C . ALA A 1 88 ? -3.794 -10.522 12.679 1.00 89.75 88 ALA A C 1
ATOM 612 O O . ALA A 1 88 ? -3.244 -9.416 12.774 1.00 89.75 88 ALA A O 1
ATOM 613 N N . ILE A 1 89 ? -3.331 -11.484 11.883 1.00 90.56 89 ILE A N 1
ATOM 614 C CA . ILE A 1 89 ? -2.273 -11.294 10.885 1.00 90.56 89 ILE A CA 1
ATOM 615 C C . ILE A 1 89 ? -2.929 -11.524 9.527 1.00 90.56 89 ILE A C 1
ATOM 617 O O . ILE A 1 89 ? -3.478 -12.590 9.304 1.00 90.56 89 ILE A O 1
ATOM 621 N N . LEU A 1 90 ? -2.898 -10.535 8.639 1.00 93.50 90 LEU A N 1
ATOM 622 C CA . LEU A 1 90 ? -3.557 -10.602 7.328 1.00 93.50 90 LEU A CA 1
ATOM 623 C C . LEU A 1 90 ? -2.530 -10.375 6.216 1.00 93.50 90 LEU A C 1
ATOM 625 O O . LEU A 1 90 ? -1.494 -9.764 6.465 1.00 93.50 90 LEU A O 1
ATOM 629 N N . ASP A 1 91 ? -2.818 -10.818 4.994 1.00 95.12 91 ASP A N 1
ATOM 630 C CA . ASP A 1 91 ? -2.024 -10.513 3.797 1.00 95.12 91 ASP A CA 1
ATOM 631 C C . ASP A 1 91 ? -2.891 -9.743 2.793 1.00 95.12 91 ASP A C 1
ATOM 633 O O . ASP A 1 91 ? -3.947 -10.236 2.402 1.00 95.12 91 ASP A O 1
ATOM 637 N N . ASN A 1 92 ? -2.447 -8.561 2.346 1.00 96.12 92 ASN A N 1
ATOM 638 C CA . ASN A 1 92 ? -3.201 -7.764 1.371 1.00 96.12 92 ASN A CA 1
ATOM 639 C C . ASN A 1 92 ? -3.348 -8.430 -0.005 1.00 96.12 92 ASN A C 1
ATOM 641 O O . ASN A 1 92 ? -4.207 -8.031 -0.792 1.00 96.12 92 ASN A O 1
ATOM 645 N N . MET A 1 93 ? -2.574 -9.478 -0.302 1.00 95.81 93 MET A N 1
ATOM 646 C CA . MET A 1 93 ? -2.791 -10.289 -1.498 1.00 95.81 93 MET A CA 1
ATOM 647 C C . MET A 1 93 ? -4.209 -10.889 -1.555 1.00 95.81 93 MET A C 1
ATOM 649 O O . MET A 1 93 ? -4.715 -11.093 -2.656 1.00 95.81 93 MET A O 1
ATOM 653 N N . SER A 1 94 ? -4.880 -11.126 -0.420 1.00 95.38 94 SER A N 1
ATOM 654 C CA . SER A 1 94 ? -6.230 -11.715 -0.403 1.00 95.38 94 SER A CA 1
ATOM 655 C C . SER A 1 94 ? -7.290 -10.852 -1.102 1.00 95.38 94 SER A C 1
ATOM 657 O O . SER A 1 94 ? -8.185 -11.408 -1.727 1.00 95.38 94 SER A O 1
ATOM 659 N N . TRP A 1 95 ? -7.167 -9.517 -1.078 1.00 95.25 95 TRP A N 1
ATOM 660 C CA . TRP A 1 95 ? -8.092 -8.603 -1.767 1.00 95.25 95 TRP A CA 1
ATOM 661 C C . TRP A 1 95 ? -7.569 -8.030 -3.089 1.00 95.25 95 TRP A C 1
ATOM 663 O O . TRP A 1 95 ? -8.344 -7.421 -3.827 1.00 95.25 95 TRP A O 1
ATOM 673 N N . TYR A 1 96 ? -6.285 -8.212 -3.416 1.00 95.94 96 TYR A N 1
ATOM 674 C CA . TYR A 1 96 ? -5.737 -7.811 -4.721 1.00 95.94 96 TYR A CA 1
ATOM 675 C C . TYR A 1 96 ? -5.659 -8.936 -5.748 1.00 95.94 96 TYR A C 1
ATOM 677 O O . TYR A 1 96 ? -5.656 -8.626 -6.937 1.00 95.94 96 TYR A O 1
ATOM 685 N N . ARG A 1 97 ? -5.604 -10.208 -5.326 1.00 93.81 97 ARG A N 1
ATOM 686 C CA . ARG A 1 97 ? -5.494 -11.374 -6.223 1.00 93.81 97 ARG A CA 1
ATOM 687 C C . ARG A 1 97 ? -6.524 -11.341 -7.352 1.00 93.81 97 ARG A C 1
ATOM 689 O O . ARG A 1 97 ? -6.162 -11.546 -8.507 1.00 93.81 97 ARG A O 1
ATOM 696 N N . ASP A 1 98 ? -7.771 -11.046 -7.000 1.00 92.94 98 ASP A N 1
ATOM 697 C CA . ASP A 1 98 ? -8.919 -11.094 -7.907 1.00 92.94 98 ASP A CA 1
ATOM 698 C C . ASP A 1 98 ? -9.396 -9.695 -8.347 1.00 92.94 98 ASP A C 1
ATOM 700 O O . ASP A 1 98 ? -10.371 -9.570 -9.086 1.00 92.94 98 ASP A O 1
ATOM 704 N N . MET A 1 99 ? -8.700 -8.626 -7.933 1.00 95.62 99 MET A N 1
ATOM 705 C CA . MET A 1 99 ? -9.038 -7.253 -8.315 1.00 95.62 99 MET A CA 1
ATOM 706 C C . MET A 1 99 ? -8.590 -6.961 -9.749 1.00 95.62 99 MET A C 1
ATOM 708 O O . MET A 1 99 ? -7.395 -6.876 -10.046 1.00 95.62 99 MET A O 1
ATOM 712 N N . SER A 1 100 ? -9.542 -6.705 -10.646 1.00 97.12 100 SER A N 1
ATOM 713 C CA . SER A 1 100 ? -9.210 -6.269 -12.002 1.00 97.12 100 SER A CA 1
ATOM 714 C C . SER A 1 100 ? -8.681 -4.828 -12.035 1.00 97.12 100 SER A C 1
ATOM 716 O O . SER A 1 100 ? -9.043 -3.972 -11.224 1.00 97.12 100 SER A O 1
ATOM 718 N N . ALA A 1 101 ? -7.886 -4.502 -13.059 1.00 95.25 101 ALA A N 1
ATOM 719 C CA . ALA A 1 101 ? -7.422 -3.130 -13.286 1.00 95.25 101 ALA A CA 1
ATOM 720 C C . ALA A 1 101 ? -8.580 -2.124 -13.472 1.00 95.25 101 ALA A C 1
ATOM 722 O O . ALA A 1 101 ? -8.439 -0.948 -13.136 1.00 95.25 101 ALA A O 1
ATOM 723 N N . LEU A 1 102 ? -9.735 -2.573 -13.981 1.00 96.62 102 LEU A N 1
ATOM 724 C CA . LEU A 1 102 ? -10.928 -1.733 -14.114 1.00 96.62 102 LEU A CA 1
ATOM 725 C C . LEU A 1 102 ? -11.555 -1.421 -12.752 1.00 96.62 102 LEU A C 1
ATOM 727 O O . LEU A 1 102 ? -11.957 -0.281 -12.528 1.00 96.62 102 LEU A O 1
ATOM 731 N N . GLU A 1 103 ? -11.603 -2.390 -11.840 1.00 95.12 103 GLU A N 1
ATOM 732 C CA . GLU A 1 103 ? -12.079 -2.190 -10.467 1.00 95.12 103 GLU A CA 1
ATOM 733 C C . GLU A 1 103 ? -11.122 -1.302 -9.679 1.00 95.12 103 GLU A C 1
ATOM 735 O O . GLU A 1 103 ? -11.569 -0.328 -9.080 1.00 95.12 103 GLU A O 1
ATOM 740 N N . PHE A 1 104 ? -9.808 -1.525 -9.786 1.00 95.38 104 PHE A N 1
ATOM 741 C CA . PHE A 1 104 ? -8.804 -0.630 -9.205 1.00 95.38 104 PHE A CA 1
ATOM 742 C C . PHE A 1 104 ? -9.012 0.829 -9.654 1.00 95.38 104 PHE A C 1
ATOM 744 O O . PHE A 1 104 ? -9.103 1.744 -8.832 1.00 95.38 104 PHE A O 1
ATOM 751 N N . LEU A 1 105 ? -9.147 1.075 -10.963 1.00 95.44 105 LEU A N 1
ATOM 752 C CA . LEU A 1 105 ? -9.358 2.427 -11.491 1.00 95.44 105 LEU A CA 1
ATOM 753 C C . LEU A 1 105 ? -10.718 3.018 -11.083 1.00 95.44 105 LEU A C 1
ATOM 755 O O . LEU A 1 105 ? -10.800 4.212 -10.775 1.00 95.44 105 LEU A O 1
ATOM 759 N N . ARG A 1 106 ? -11.776 2.198 -11.065 1.00 93.12 106 ARG A N 1
ATOM 760 C CA . ARG A 1 106 ? -13.139 2.615 -10.711 1.00 93.12 106 ARG A CA 1
ATOM 761 C C . ARG A 1 106 ? -13.279 2.915 -9.224 1.00 93.12 106 ARG A C 1
ATOM 763 O O . ARG A 1 106 ? -13.883 3.927 -8.894 1.00 93.12 106 ARG A O 1
ATOM 770 N N . ASP A 1 107 ? -12.733 2.086 -8.346 1.00 90.50 107 ASP A N 1
ATOM 771 C CA . ASP A 1 107 ? -13.057 2.107 -6.915 1.00 90.50 107 ASP A CA 1
ATOM 772 C C . ASP A 1 107 ? -11.974 2.808 -6.081 1.00 90.50 107 ASP A C 1
ATOM 774 O O . ASP A 1 107 ? -12.288 3.419 -5.060 1.00 90.50 107 ASP A O 1
ATOM 778 N N . ILE A 1 108 ? -10.727 2.836 -6.567 1.00 93.12 108 ILE A N 1
ATOM 779 C CA . ILE A 1 108 ? -9.601 3.551 -5.942 1.00 93.12 108 ILE A CA 1
ATOM 780 C C . ILE A 1 108 ? -9.215 4.771 -6.793 1.00 93.12 108 ILE A C 1
ATOM 782 O O . ILE A 1 108 ? -9.211 5.910 -6.313 1.00 93.12 108 ILE A O 1
ATOM 786 N N . GLY A 1 109 ? -8.949 4.555 -8.087 1.00 92.94 109 GLY A N 1
ATOM 787 C CA . GLY A 1 109 ? -8.424 5.569 -9.009 1.00 92.94 109 GLY A CA 1
ATOM 788 C C . GLY A 1 109 ? -9.286 6.832 -9.129 1.00 92.94 109 GLY A C 1
ATOM 789 O O . GLY A 1 109 ? -8.748 7.938 -9.164 1.00 92.94 109 GLY A O 1
ATOM 790 N N . ARG A 1 110 ? -10.622 6.71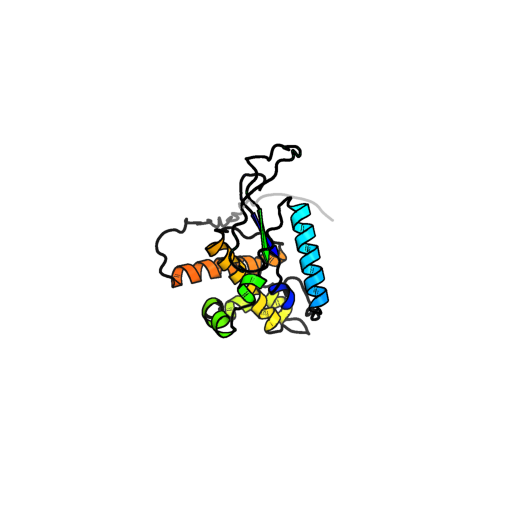9 -9.087 1.00 93.44 110 ARG A N 1
ATOM 791 C CA . ARG A 1 110 ? -11.540 7.882 -9.148 1.00 93.44 110 ARG A CA 1
ATOM 792 C C . ARG A 1 110 ? -11.344 8.912 -8.024 1.00 93.44 110 ARG A C 1
ATOM 794 O O . ARG A 1 110 ? -11.747 10.067 -8.176 1.00 93.44 110 ARG A O 1
ATOM 801 N N . PHE A 1 111 ? -10.764 8.506 -6.893 1.00 92.12 111 PHE A N 1
ATOM 802 C CA . PHE A 1 111 ? -10.511 9.359 -5.725 1.00 92.12 111 PHE A CA 1
ATOM 803 C C . PHE A 1 111 ? -9.074 9.910 -5.684 1.00 92.12 111 PHE A C 1
ATOM 805 O O . PHE A 1 111 ? -8.770 10.813 -4.888 1.00 92.12 111 PHE A O 1
ATOM 812 N N . ALA A 1 112 ? -8.207 9.393 -6.559 1.00 91.38 112 ALA A N 1
ATOM 8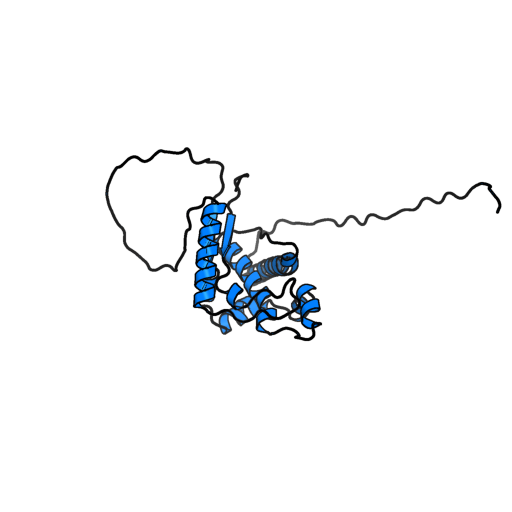13 C CA . ALA A 1 112 ? -6.812 9.770 -6.705 1.00 91.38 112 ALA A CA 1
ATOM 814 C C . ALA A 1 112 ? -6.680 11.055 -7.540 1.00 91.38 112 ALA A C 1
ATOM 816 O O . ALA A 1 112 ? -6.935 11.091 -8.743 1.00 91.38 112 ALA A O 1
ATOM 817 N N . ARG A 1 113 ? -6.267 12.153 -6.900 1.00 92.50 113 ARG A N 1
ATOM 818 C CA . ARG A 1 113 ? -5.920 13.396 -7.601 1.00 92.50 113 ARG A CA 1
ATOM 819 C C . ARG A 1 113 ? -4.413 13.416 -7.827 1.00 92.50 113 ARG A C 1
ATOM 821 O O . ARG A 1 113 ? -3.662 13.598 -6.875 1.00 92.50 113 ARG A O 1
ATOM 828 N N . VAL A 1 114 ? -3.988 13.267 -9.083 1.00 92.94 114 VAL A N 1
ATOM 829 C CA . VAL A 1 114 ? -2.568 13.214 -9.485 1.00 92.94 114 VAL A CA 1
ATOM 830 C C . VAL A 1 114 ? -1.763 14.386 -8.910 1.00 92.94 114 VAL A C 1
ATOM 832 O O . VAL A 1 114 ? -0.692 14.175 -8.355 1.00 92.94 114 VAL A O 1
ATOM 835 N N . SER A 1 115 ? -2.311 15.605 -8.926 1.00 92.19 115 SER A N 1
ATOM 836 C CA . SER A 1 115 ? -1.668 16.794 -8.343 1.00 92.19 115 SER A CA 1
ATOM 837 C C . SER A 1 115 ? -1.448 16.722 -6.826 1.00 92.19 115 SER A C 1
ATOM 839 O O . SER A 1 115 ? -0.513 17.337 -6.321 1.00 92.19 115 SER A O 1
ATOM 841 N N . VAL A 1 116 ? -2.278 15.979 -6.087 1.00 91.12 116 VAL A N 1
ATOM 842 C CA . VAL A 1 116 ? -2.099 15.736 -4.643 1.00 91.12 116 VAL A CA 1
ATOM 843 C C . VAL A 1 116 ? -1.041 14.656 -4.421 1.00 91.12 116 VAL A C 1
ATOM 845 O O . VAL A 1 116 ? -0.166 14.823 -3.577 1.00 91.12 116 VAL A O 1
ATOM 848 N N . MET A 1 117 ? -1.071 13.586 -5.220 1.00 92.00 117 MET A N 1
ATOM 849 C CA . MET A 1 117 ? -0.082 12.500 -5.177 1.00 92.00 117 MET A CA 1
ATOM 850 C C . MET A 1 117 ? 1.335 13.011 -5.477 1.00 92.00 117 MET A C 1
ATOM 852 O O . MET A 1 117 ? 2.256 12.758 -4.707 1.00 92.00 117 MET A O 1
ATOM 856 N N . MET A 1 118 ? 1.494 13.805 -6.543 1.00 91.56 118 MET A N 1
ATOM 857 C CA . MET A 1 118 ? 2.757 14.461 -6.913 1.00 91.56 118 MET A CA 1
ATOM 858 C C . MET A 1 118 ? 3.255 15.465 -5.868 1.00 91.56 118 MET A C 1
ATOM 860 O O . MET A 1 118 ? 4.426 15.827 -5.886 1.00 91.56 118 MET A O 1
ATOM 864 N N . ASN A 1 119 ? 2.385 15.950 -4.976 1.00 90.62 119 ASN A N 1
ATOM 865 C CA . ASN A 1 119 ? 2.764 16.942 -3.976 1.00 90.62 119 ASN A CA 1
ATOM 866 C C . ASN A 1 119 ? 3.360 16.350 -2.692 1.00 90.62 119 ASN A C 1
ATOM 868 O O . ASN A 1 119 ? 3.883 17.123 -1.890 1.00 90.62 119 ASN A O 1
ATOM 872 N N . LYS A 1 120 ? 3.323 15.025 -2.505 1.00 88.56 120 LYS A N 1
ATOM 873 C CA . LYS A 1 120 ? 3.969 14.345 -1.371 1.00 88.56 120 LYS A CA 1
ATOM 874 C C . LYS A 1 120 ? 5.490 14.431 -1.482 1.00 88.56 120 LYS A C 1
ATOM 876 O O . LYS A 1 120 ? 6.037 14.237 -2.565 1.00 88.56 120 LYS A O 1
ATOM 881 N N . ASP A 1 121 ? 6.179 14.651 -0.367 1.00 88.06 121 ASP A N 1
ATOM 882 C CA . ASP A 1 121 ? 7.632 14.879 -0.376 1.00 88.06 121 ASP A CA 1
ATOM 883 C C . ASP A 1 121 ? 8.435 13.645 -0.813 1.00 88.06 121 ASP A C 1
ATOM 885 O O . ASP A 1 121 ? 9.404 13.779 -1.559 1.00 88.06 121 ASP A O 1
ATOM 889 N N . SER A 1 122 ? 7.986 12.434 -0.454 1.00 84.62 122 SER A N 1
ATOM 890 C CA . SER A 1 122 ? 8.560 11.179 -0.964 1.00 84.62 122 SER A CA 1
ATOM 891 C C . SER A 1 122 ? 8.467 11.083 -2.490 1.00 84.62 122 SER A C 1
ATOM 893 O O . SER A 1 122 ? 9.438 10.720 -3.152 1.00 84.62 122 SER A O 1
ATOM 895 N N . VAL A 1 123 ? 7.326 11.485 -3.058 1.00 88.56 123 VAL A N 1
ATOM 896 C CA . VAL A 1 123 ? 7.081 11.476 -4.505 1.00 88.56 123 VAL A CA 1
ATOM 897 C C . VAL A 1 123 ? 7.892 12.563 -5.211 1.00 88.56 123 VAL A C 1
ATOM 899 O O . VAL A 1 123 ? 8.532 12.269 -6.216 1.00 88.56 123 VAL A O 1
ATOM 902 N N . LYS A 1 124 ? 7.944 13.787 -4.666 1.00 90.38 124 LYS A N 1
ATOM 903 C CA . LYS A 1 124 ? 8.783 14.887 -5.180 1.00 90.38 124 LYS A CA 1
ATOM 904 C C . LYS A 1 124 ? 10.264 14.523 -5.216 1.00 90.38 124 LYS A C 1
ATOM 906 O O . LYS A 1 124 ? 10.918 14.754 -6.229 1.00 90.38 124 LYS A O 1
ATOM 911 N N . SER A 1 125 ? 10.777 13.961 -4.120 1.00 88.19 125 SER A N 1
ATOM 912 C CA . SER A 1 125 ? 12.186 13.579 -3.985 1.00 88.19 125 SER A CA 1
ATOM 913 C C . SER A 1 125 ? 12.576 12.524 -5.022 1.00 88.19 125 SER A C 1
ATOM 915 O O . SER A 1 125 ? 13.532 12.714 -5.770 1.00 88.19 125 SER A O 1
ATOM 917 N N . ARG A 1 126 ? 11.769 11.462 -5.154 1.00 88.38 126 ARG A N 1
ATOM 918 C CA . ARG A 1 126 ? 12.003 10.383 -6.122 1.00 88.38 126 ARG A CA 1
ATOM 919 C C . ARG A 1 126 ? 11.826 10.859 -7.575 1.00 88.38 126 ARG A C 1
ATOM 921 O O . ARG A 1 126 ? 12.709 10.611 -8.386 1.00 88.38 126 ARG A O 1
ATOM 928 N N . LEU A 1 127 ? 10.790 11.647 -7.893 1.00 89.19 127 LEU A N 1
ATOM 929 C CA . LEU A 1 127 ? 10.624 12.273 -9.222 1.00 89.19 127 LEU A CA 1
ATOM 930 C C . LEU A 1 127 ? 11.781 13.206 -9.622 1.00 89.19 127 LEU A C 1
ATOM 932 O O . LEU A 1 127 ? 11.985 13.427 -10.811 1.00 89.19 127 LEU A O 1
ATOM 936 N N . SER A 1 128 ? 12.510 13.758 -8.648 1.00 87.62 128 SER A N 1
ATOM 937 C CA . SER A 1 128 ? 13.671 14.631 -8.878 1.00 87.62 128 SER A CA 1
ATOM 938 C C . SER A 1 128 ? 15.006 13.870 -8.914 1.00 87.62 128 SER A C 1
ATOM 940 O O . SER A 1 128 ? 16.051 14.500 -9.063 1.00 87.62 128 SER A O 1
ATOM 942 N N . SER A 1 129 ? 14.992 12.542 -8.746 1.00 88.00 129 SER A N 1
ATOM 943 C CA . SER A 1 129 ? 16.177 11.683 -8.879 1.00 88.00 129 SER A CA 1
ATOM 944 C C . SER A 1 129 ? 16.512 11.408 -10.351 1.00 88.00 129 SER A C 1
ATOM 946 O O . SER A 1 129 ? 15.640 11.516 -11.212 1.00 88.00 129 SER A O 1
ATOM 948 N N . GLU A 1 130 ? 17.762 11.035 -10.647 1.00 85.38 130 GLU A N 1
ATOM 949 C CA . GLU A 1 130 ? 18.214 10.756 -12.025 1.00 85.38 130 GLU A CA 1
ATOM 950 C C . GLU A 1 130 ? 17.412 9.624 -12.694 1.00 85.38 130 GLU A C 1
ATOM 952 O O . GLU A 1 130 ? 17.104 9.705 -13.881 1.00 85.38 130 GLU A O 1
ATOM 957 N N . ASP A 1 131 ? 17.000 8.621 -11.912 1.00 84.69 131 ASP A N 1
ATOM 958 C CA . ASP A 1 131 ? 16.184 7.483 -12.358 1.00 84.69 131 ASP A CA 1
ATOM 959 C C . ASP A 1 131 ? 14.676 7.815 -12.481 1.00 84.69 131 ASP A C 1
ATOM 961 O O . ASP A 1 131 ? 13.888 6.983 -12.933 1.00 84.69 131 ASP A O 1
ATOM 965 N N . GLY A 1 132 ? 14.233 9.001 -12.044 1.00 88.25 132 GLY A N 1
ATOM 966 C CA . GLY A 1 132 ? 12.820 9.398 -12.029 1.00 88.25 132 GLY A CA 1
ATOM 967 C C . GLY A 1 132 ? 11.943 8.548 -11.095 1.00 88.25 132 GLY A C 1
ATOM 968 O O . GLY A 1 132 ? 12.351 8.181 -9.997 1.00 88.25 132 GLY A O 1
ATOM 969 N N . MET A 1 133 ? 10.705 8.257 -11.505 1.00 90.88 133 MET A N 1
ATOM 970 C CA . MET A 1 133 ? 9.786 7.354 -10.794 1.00 90.88 133 MET A CA 1
ATOM 971 C C . MET A 1 133 ? 8.933 6.582 -11.805 1.00 90.88 133 MET A C 1
ATOM 973 O O . MET A 1 133 ? 8.376 7.189 -12.726 1.00 90.88 133 MET A O 1
ATOM 977 N N . SER A 1 134 ? 8.769 5.271 -11.617 1.00 91.88 134 SER A N 1
ATOM 978 C CA . SER A 1 134 ? 7.878 4.470 -12.465 1.00 91.88 134 SER A CA 1
ATOM 979 C C . SER A 1 134 ? 6.399 4.618 -12.068 1.00 91.88 134 SER A C 1
ATOM 981 O O . SER A 1 134 ? 6.054 4.946 -10.931 1.00 91.88 134 SER A O 1
ATOM 983 N N . PHE A 1 135 ? 5.472 4.358 -13.000 1.00 92.69 135 PHE A N 1
ATOM 984 C CA . PHE A 1 135 ? 4.032 4.370 -12.685 1.00 92.69 135 PHE A CA 1
ATOM 985 C C . PHE A 1 135 ? 3.660 3.319 -11.620 1.00 92.69 135 PHE A C 1
ATOM 987 O O . PHE A 1 135 ? 2.724 3.522 -10.843 1.00 92.69 135 PHE A O 1
ATOM 994 N N . THR A 1 136 ? 4.430 2.229 -11.561 1.00 90.94 136 THR A N 1
ATOM 995 C CA . THR A 1 136 ? 4.375 1.183 -10.534 1.00 90.94 136 THR A CA 1
ATOM 996 C C . THR A 1 136 ? 4.639 1.775 -9.147 1.00 90.94 136 THR A C 1
ATOM 998 O O . THR A 1 136 ? 3.744 1.749 -8.301 1.00 90.94 136 THR A O 1
ATOM 1001 N N . GLU A 1 137 ? 5.798 2.415 -8.940 1.00 91.38 137 GLU A N 1
ATOM 1002 C CA . GLU A 1 137 ? 6.130 3.125 -7.692 1.00 91.38 137 GLU A CA 1
ATOM 1003 C C . GLU A 1 137 ? 5.096 4.212 -7.350 1.00 91.38 137 GLU A C 1
ATOM 1005 O O . GLU A 1 137 ? 4.641 4.314 -6.209 1.00 91.38 137 GLU A O 1
ATOM 1010 N N . PHE A 1 138 ? 4.673 5.010 -8.337 1.00 92.69 138 PHE A N 1
ATOM 1011 C CA . PHE A 1 138 ? 3.706 6.096 -8.136 1.00 92.69 138 PHE A CA 1
ATOM 1012 C C . PHE A 1 138 ? 2.347 5.599 -7.618 1.00 92.69 138 PHE A C 1
ATOM 1014 O O . PHE A 1 138 ? 1.710 6.261 -6.788 1.00 92.69 138 PHE A O 1
ATOM 1021 N N . SER A 1 139 ? 1.919 4.422 -8.084 1.00 93.12 139 SER A N 1
ATOM 1022 C CA . SER A 1 139 ? 0.646 3.791 -7.720 1.00 93.12 139 SER A CA 1
ATOM 1023 C C . SER A 1 139 ? 0.665 3.132 -6.336 1.00 93.12 139 SER A C 1
ATOM 1025 O O . SER A 1 139 ? -0.404 2.893 -5.775 1.00 93.12 139 SER A O 1
ATOM 1027 N N . TYR A 1 140 ? 1.843 2.894 -5.743 1.00 93.62 140 TYR A N 1
ATOM 1028 C CA . TYR A 1 140 ? 1.995 2.251 -4.431 1.00 93.62 140 TYR A CA 1
ATOM 1029 C C . TYR A 1 140 ? 1.135 2.902 -3.332 1.00 93.62 140 TYR A C 1
ATOM 1031 O O . TYR A 1 140 ? 0.426 2.218 -2.592 1.00 93.62 140 TYR A O 1
ATOM 1039 N N . GLN A 1 141 ? 1.121 4.238 -3.279 1.00 92.69 141 GLN A N 1
ATOM 1040 C CA . GLN A 1 141 ? 0.349 5.010 -2.293 1.00 92.69 141 GLN A CA 1
ATOM 1041 C C . GLN A 1 141 ? -1.172 4.776 -2.377 1.00 92.69 141 GLN A C 1
ATOM 1043 O O . GLN A 1 141 ? -1.883 4.991 -1.397 1.00 92.69 141 GLN A O 1
ATOM 1048 N N . LEU A 1 142 ? -1.683 4.356 -3.543 1.00 94.44 142 LEU A N 1
ATOM 1049 C CA . LEU A 1 142 ? -3.099 4.040 -3.739 1.00 94.44 142 LEU A CA 1
ATOM 1050 C C . LEU A 1 142 ? -3.440 2.662 -3.171 1.00 94.44 142 LEU A C 1
ATOM 1052 O O . LEU A 1 142 ? -4.494 2.514 -2.562 1.00 94.44 142 LEU A O 1
ATOM 1056 N N . LEU A 1 143 ? -2.528 1.696 -3.312 1.00 95.56 143 LEU A N 1
ATOM 1057 C CA . LEU A 1 143 ? -2.666 0.362 -2.729 1.00 95.56 143 LEU A CA 1
ATOM 1058 C C . LEU A 1 143 ? -2.615 0.441 -1.197 1.00 95.56 143 LEU A C 1
ATOM 1060 O O . LEU A 1 143 ? -3.551 0.024 -0.528 1.00 95.56 143 LEU A O 1
ATOM 1064 N N . GLN A 1 144 ? -1.600 1.089 -0.616 1.00 95.31 144 GLN A N 1
ATOM 1065 C CA . GLN A 1 144 ? -1.540 1.249 0.846 1.00 95.31 144 GLN A CA 1
ATOM 1066 C C . GLN A 1 144 ? -2.719 2.072 1.402 1.00 95.31 144 GLN A C 1
ATOM 1068 O O . GLN A 1 144 ? -3.198 1.810 2.508 1.00 95.31 144 GLN A O 1
ATOM 1073 N N . GLY A 1 145 ? -3.216 3.050 0.636 1.00 95.00 145 GLY A N 1
ATOM 1074 C CA . GLY A 1 145 ? -4.428 3.785 0.991 1.00 95.00 145 GLY A CA 1
ATOM 1075 C C . GLY A 1 145 ? -5.682 2.904 0.975 1.00 95.00 145 GLY A C 1
ATOM 1076 O O . GLY A 1 145 ? -6.513 3.006 1.880 1.00 95.00 145 GLY A O 1
ATOM 1077 N N . TRP A 1 146 ? -5.810 2.021 -0.020 1.00 95.81 146 TRP A N 1
ATOM 1078 C CA . TRP A 1 146 ? -6.912 1.065 -0.114 1.00 95.81 146 TRP A CA 1
ATOM 1079 C C . TRP A 1 146 ? -6.840 -0.025 0.953 1.00 95.81 146 TRP A C 1
ATOM 1081 O O . TRP A 1 146 ? -7.876 -0.361 1.515 1.00 95.81 146 TRP A O 1
ATOM 1091 N N . ASP A 1 147 ? -5.648 -0.495 1.321 1.00 96.75 147 ASP A N 1
ATOM 1092 C CA . ASP A 1 147 ? -5.461 -1.442 2.426 1.00 96.75 147 ASP A CA 1
ATOM 1093 C C . ASP A 1 147 ? -6.066 -0.895 3.726 1.00 96.75 147 ASP A C 1
ATOM 1095 O O . ASP A 1 147 ? -6.789 -1.601 4.427 1.00 96.75 147 ASP A O 1
ATOM 1099 N N . PHE A 1 148 ? -5.845 0.390 4.031 1.00 96.25 148 PHE A N 1
ATOM 1100 C CA . PHE A 1 148 ? -6.474 1.016 5.195 1.00 96.25 148 PHE A CA 1
ATOM 1101 C C . PHE A 1 148 ? -7.998 1.147 5.018 1.00 96.25 148 PHE A C 1
ATOM 1103 O O . PHE A 1 148 ? -8.743 0.871 5.957 1.00 96.25 148 PHE A O 1
ATOM 1110 N N . ALA A 1 149 ? -8.490 1.491 3.823 1.00 94.38 149 ALA A N 1
ATOM 1111 C CA . ALA A 1 149 ? -9.930 1.563 3.557 1.00 94.38 149 ALA A CA 1
ATOM 1112 C C . ALA A 1 149 ? -10.643 0.199 3.672 1.00 94.38 149 ALA A C 1
ATOM 1114 O O . ALA A 1 149 ? -11.746 0.131 4.217 1.00 94.38 149 ALA A O 1
ATOM 1115 N N . HIS A 1 150 ? -9.999 -0.876 3.218 1.00 94.44 150 HIS A N 1
ATOM 1116 C CA . HIS A 1 150 ? -10.467 -2.253 3.347 1.00 94.44 150 HIS A CA 1
ATOM 1117 C C . HIS A 1 150 ? -10.487 -2.685 4.820 1.00 94.44 150 HIS A C 1
ATOM 1119 O O . HIS A 1 150 ? -11.543 -3.044 5.338 1.00 94.44 150 HIS A O 1
ATOM 1125 N N . LEU A 1 151 ? -9.370 -2.534 5.542 1.00 95.69 151 LEU A N 1
ATOM 1126 C CA . LEU A 1 151 ? -9.285 -2.867 6.971 1.00 95.69 151 LEU A CA 1
ATOM 1127 C C . LEU A 1 151 ? -10.244 -2.042 7.848 1.00 95.69 151 LEU A C 1
ATOM 1129 O O . LEU A 1 151 ? -10.751 -2.543 8.854 1.00 95.69 151 LEU A O 1
ATOM 1133 N N . HIS A 1 152 ? -10.519 -0.790 7.478 1.00 95.19 152 HIS A N 1
ATOM 1134 C CA . HIS A 1 152 ? -11.529 0.036 8.139 1.00 95.19 152 HIS A CA 1
ATOM 1135 C C . HIS A 1 152 ? -12.944 -0.529 7.947 1.00 95.19 152 HIS A C 1
ATOM 1137 O O . HIS A 1 152 ? -13.729 -0.529 8.895 1.00 95.19 152 HIS A O 1
ATOM 1143 N N . ARG A 1 153 ? -13.270 -1.012 6.739 1.00 92.81 153 ARG A N 1
ATOM 1144 C CA . ARG A 1 153 ? -14.596 -1.551 6.400 1.00 92.81 153 ARG A CA 1
ATOM 1145 C C . ARG A 1 153 ? -14.830 -2.947 6.980 1.00 92.81 153 ARG A C 1
ATOM 1147 O O . ARG A 1 153 ? -15.837 -3.136 7.650 1.00 92.81 153 ARG A O 1
ATOM 1154 N N . GLU A 1 154 ? -13.911 -3.885 6.752 1.00 93.50 154 GLU A N 1
ATOM 1155 C CA . GLU A 1 154 ? -14.100 -5.300 7.119 1.00 93.50 154 GLU A CA 1
ATOM 1156 C C . GLU A 1 154 ? -13.725 -5.604 8.578 1.00 93.50 154 GLU A C 1
ATOM 1158 O O . GLU A 1 154 ? -14.345 -6.444 9.223 1.00 93.50 154 GLU A O 1
ATOM 1163 N N . HIS A 1 155 ? -12.726 -4.904 9.131 1.00 92.25 155 HIS A N 1
ATOM 1164 C CA . HIS A 1 155 ? -12.168 -5.200 10.460 1.00 92.25 155 HIS A CA 1
ATOM 1165 C C . HIS A 1 155 ? -12.310 -4.041 11.465 1.00 92.25 155 HIS A C 1
ATOM 1167 O O . HIS A 1 155 ? -11.770 -4.106 12.571 1.00 92.25 155 HIS A O 1
ATOM 1173 N N . GLY A 1 156 ? -13.009 -2.957 11.103 1.00 93.00 156 GLY A N 1
ATOM 1174 C CA . GLY A 1 156 ? -13.239 -1.803 11.982 1.00 93.00 156 GLY A CA 1
ATOM 1175 C C . GLY A 1 156 ? -11.969 -1.040 12.392 1.00 93.00 156 GLY A C 1
ATOM 1176 O O . GLY A 1 156 ? -11.977 -0.323 13.403 1.00 93.00 156 GLY A O 1
ATOM 1177 N N . VA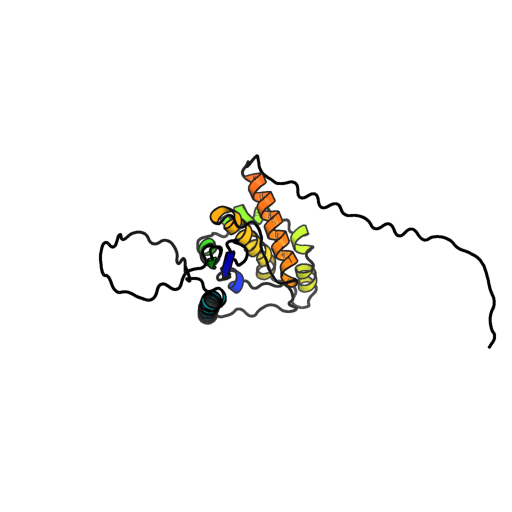L A 1 157 ? -10.868 -1.198 11.645 1.00 95.38 157 VAL A N 1
ATOM 1178 C CA . VAL A 1 157 ? -9.572 -0.569 11.946 1.00 95.38 157 VAL A CA 1
ATOM 1179 C C . VAL A 1 157 ? -9.665 0.942 11.742 1.00 95.38 157 VAL A C 1
ATOM 1181 O O . VAL A 1 157 ? -9.836 1.427 10.630 1.00 95.38 157 VAL A O 1
ATOM 1184 N N . ARG A 1 158 ? -9.514 1.703 12.831 1.00 94.75 158 ARG A N 1
ATOM 1185 C CA . ARG A 1 158 ? -9.624 3.176 12.838 1.00 94.75 158 ARG A CA 1
ATOM 1186 C C . ARG A 1 158 ? -8.293 3.922 12.950 1.00 94.75 158 ARG A C 1
ATOM 1188 O O . ARG A 1 158 ? -8.273 5.142 12.845 1.00 94.75 158 ARG A O 1
ATOM 1195 N N . VAL A 1 159 ? -7.186 3.210 13.167 1.00 94.44 159 VAL A N 1
ATOM 1196 C CA . VAL A 1 159 ? -5.845 3.789 13.334 1.00 94.44 159 VAL A CA 1
ATOM 1197 C C . VAL A 1 159 ? -4.833 2.932 12.580 1.00 94.44 159 VAL A C 1
ATOM 1199 O O . VAL A 1 159 ? -4.768 1.725 12.801 1.00 94.44 159 VAL A O 1
ATOM 1202 N N . GLN A 1 160 ? -4.021 3.566 11.735 1.00 95.31 160 GLN A N 1
ATOM 1203 C CA . GLN A 1 160 ? -2.847 2.961 11.106 1.00 95.31 160 GLN A CA 1
ATOM 1204 C C . GLN A 1 160 ? -1.577 3.529 11.758 1.00 95.31 160 GLN A C 1
ATOM 1206 O O . GLN A 1 160 ? -1.515 4.715 12.081 1.00 95.31 160 GLN A O 1
ATOM 1211 N N . ILE A 1 161 ? -0.572 2.679 11.973 1.00 93.56 161 ILE A N 1
ATOM 1212 C CA . ILE A 1 161 ? 0.712 3.029 12.600 1.00 93.56 161 ILE A CA 1
ATOM 1213 C C . ILE A 1 161 ? 1.833 2.583 11.653 1.00 93.56 161 ILE A C 1
ATOM 1215 O O . ILE A 1 161 ? 1.745 1.506 11.066 1.00 93.56 161 ILE A O 1
ATOM 1219 N N . GLY A 1 162 ? 2.883 3.392 11.513 1.00 91.38 162 GLY A N 1
ATOM 1220 C CA . GLY A 1 162 ? 4.042 3.103 10.666 1.00 91.38 162 GLY A CA 1
ATOM 1221 C C . GLY A 1 162 ? 5.270 3.923 11.069 1.00 91.38 162 GLY A C 1
ATOM 1222 O O . GLY A 1 162 ? 5.229 4.660 12.056 1.00 91.38 162 GLY A O 1
ATOM 1223 N N . GLY A 1 163 ? 6.362 3.780 10.314 1.00 89.81 163 GLY A N 1
ATOM 1224 C CA . GLY A 1 163 ? 7.561 4.612 10.462 1.00 89.81 163 GLY A CA 1
ATOM 1225 C C . GLY A 1 163 ? 7.324 6.073 10.057 1.00 89.81 163 GLY A C 1
ATOM 1226 O O . GLY A 1 163 ? 6.289 6.415 9.484 1.00 89.81 163 GLY A O 1
ATOM 1227 N N . SER A 1 164 ? 8.283 6.957 10.341 1.00 86.81 164 SER A N 1
ATOM 1228 C CA . SER A 1 164 ? 8.189 8.379 9.965 1.00 86.81 164 SER A CA 1
ATOM 1229 C C . SER A 1 164 ? 8.144 8.592 8.446 1.00 86.81 164 SER A C 1
ATOM 1231 O O . SER A 1 164 ? 7.482 9.512 7.969 1.00 86.81 164 SER A O 1
ATOM 1233 N N . ASP A 1 165 ? 8.775 7.699 7.687 1.00 85.62 165 ASP A N 1
ATOM 1234 C CA . ASP A 1 165 ? 8.719 7.595 6.227 1.00 85.62 165 ASP A CA 1
ATOM 1235 C C . ASP A 1 165 ? 7.307 7.283 5.690 1.00 85.62 165 ASP A C 1
ATOM 1237 O O . ASP A 1 165 ? 6.973 7.672 4.572 1.00 85.62 165 ASP A O 1
ATOM 1241 N N . GLN A 1 166 ? 6.450 6.650 6.501 1.00 88.31 166 GLN A N 1
ATOM 1242 C CA . GLN A 1 166 ? 5.107 6.203 6.110 1.00 88.31 166 GLN A CA 1
ATOM 1243 C C . GLN A 1 166 ? 4.017 7.273 6.252 1.00 88.31 166 GLN A C 1
ATOM 1245 O O . GLN A 1 166 ? 2.898 7.071 5.774 1.00 88.31 166 GLN A O 1
ATOM 1250 N N . TRP A 1 167 ? 4.309 8.424 6.871 1.00 86.75 167 TRP A N 1
ATOM 1251 C CA . TRP A 1 167 ? 3.321 9.486 7.125 1.00 86.75 167 TRP A CA 1
ATOM 1252 C C . TRP A 1 167 ? 2.565 9.923 5.857 1.00 86.75 167 TRP A C 1
ATOM 1254 O O . TRP A 1 167 ? 1.345 10.120 5.870 1.00 86.75 167 TRP A O 1
ATOM 1264 N N . GLY A 1 168 ? 3.278 10.012 4.729 1.00 85.94 168 GLY A N 1
ATOM 1265 C CA . GLY A 1 168 ? 2.699 10.353 3.431 1.00 85.94 168 GLY A CA 1
ATOM 1266 C C . GLY A 1 168 ? 1.669 9.335 2.929 1.00 85.94 168 GLY A C 1
ATOM 1267 O O . GLY A 1 168 ? 0.672 9.738 2.328 1.00 85.94 168 GLY A O 1
ATOM 1268 N N . ASN A 1 169 ? 1.860 8.044 3.201 1.00 88.56 169 ASN A N 1
ATOM 1269 C CA . ASN A 1 169 ? 0.941 6.990 2.768 1.00 88.56 169 ASN A CA 1
ATOM 1270 C C . ASN A 1 169 ? -0.231 6.830 3.754 1.00 88.56 169 ASN A C 1
ATOM 1272 O O . ASN A 1 169 ? -1.379 6.739 3.321 1.00 88.56 169 ASN A O 1
ATOM 1276 N N . ILE A 1 170 ? 0.028 6.926 5.065 1.00 91.19 170 ILE A N 1
ATOM 1277 C CA . ILE A 1 170 ? -1.006 6.885 6.119 1.00 91.19 170 ILE A CA 1
ATOM 1278 C C . ILE A 1 170 ? -2.052 7.990 5.905 1.00 91.19 170 ILE A C 1
ATOM 1280 O O . ILE A 1 170 ? -3.256 7.730 5.881 1.00 91.19 170 ILE A O 1
ATOM 1284 N N . THR A 1 171 ? -1.602 9.227 5.669 1.00 88.00 171 THR A N 1
ATOM 1285 C CA . THR A 1 171 ? -2.502 10.362 5.393 1.00 88.00 171 THR A CA 1
ATOM 1286 C C . THR A 1 171 ? -3.316 10.177 4.106 1.00 88.00 171 THR A C 1
ATOM 1288 O O . THR A 1 171 ? -4.479 10.578 4.061 1.00 88.00 171 THR A O 1
ATOM 1291 N N . ALA A 1 172 ? -2.762 9.512 3.082 1.00 85.81 172 ALA A N 1
ATOM 1292 C CA . ALA A 1 172 ? -3.501 9.174 1.863 1.00 85.81 172 ALA A CA 1
ATOM 1293 C C . ALA A 1 172 ? -4.640 8.169 2.122 1.00 85.81 172 ALA A C 1
AT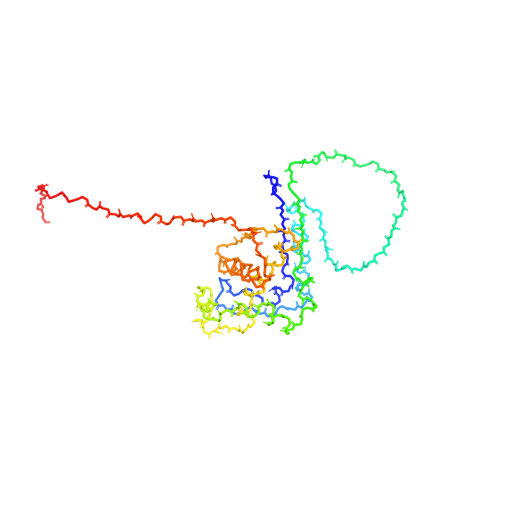OM 1295 O O . ALA A 1 172 ? -5.718 8.320 1.546 1.00 85.81 172 ALA A O 1
ATOM 1296 N N . GLY A 1 173 ? -4.423 7.185 3.002 1.00 87.81 173 GLY A N 1
ATOM 1297 C CA . GLY A 1 173 ? -5.451 6.225 3.413 1.00 87.81 173 GLY A CA 1
ATOM 1298 C C . GLY A 1 173 ? -6.613 6.885 4.157 1.00 87.81 173 GLY A C 1
ATOM 1299 O O . GLY A 1 173 ? -7.769 6.678 3.790 1.00 87.81 173 GLY A O 1
ATOM 1300 N N . THR A 1 174 ? -6.325 7.768 5.120 1.00 90.44 174 THR A N 1
ATOM 1301 C CA . THR A 1 174 ? -7.358 8.552 5.827 1.00 90.44 174 THR A CA 1
ATOM 1302 C C . THR A 1 174 ? -8.200 9.395 4.861 1.00 90.44 174 THR A C 1
ATOM 1304 O O . THR A 1 174 ? -9.430 9.423 4.954 1.00 90.44 174 THR A O 1
ATOM 1307 N N . ASP A 1 175 ? -7.558 10.050 3.891 1.00 88.56 175 ASP A N 1
ATOM 1308 C CA . ASP A 1 175 ? -8.250 10.806 2.843 1.00 88.56 175 ASP A CA 1
ATOM 1309 C C . ASP A 1 175 ? -9.121 9.919 1.944 1.00 88.56 175 ASP A C 1
ATOM 1311 O O . ASP A 1 175 ? -10.193 10.350 1.511 1.00 88.56 175 ASP A O 1
ATOM 1315 N N . LEU A 1 176 ? -8.672 8.698 1.635 1.00 88.56 176 LEU A N 1
ATOM 1316 C CA . LEU A 1 176 ? -9.437 7.750 0.829 1.00 88.56 176 LEU A CA 1
ATOM 1317 C C . LEU A 1 176 ? -10.688 7.276 1.579 1.00 88.56 176 LEU A C 1
ATOM 1319 O O . LEU A 1 176 ? -11.774 7.360 1.009 1.00 88.56 176 LEU A O 1
ATOM 1323 N N . ILE A 1 177 ? -10.562 6.898 2.858 1.00 91.38 177 ILE A N 1
ATOM 1324 C CA . ILE A 1 177 ? -11.683 6.499 3.734 1.00 91.38 177 ILE A CA 1
ATOM 1325 C C . ILE A 1 177 ? -12.774 7.579 3.767 1.00 91.38 177 ILE A C 1
ATOM 1327 O O . ILE A 1 177 ? -13.956 7.287 3.580 1.00 91.38 177 ILE A O 1
ATOM 1331 N N . ARG A 1 178 ? -12.395 8.852 3.941 1.00 89.81 178 ARG A N 1
ATOM 1332 C CA . ARG A 1 178 ? -13.363 9.966 3.956 1.00 89.81 178 ARG A CA 1
ATOM 1333 C C . ARG A 1 178 ? -14.089 10.126 2.617 1.00 89.81 178 ARG A C 1
ATOM 1335 O O . ARG A 1 178 ? -15.292 10.396 2.594 1.00 89.81 178 ARG A O 1
ATOM 1342 N N . LYS A 1 179 ? -13.380 9.958 1.496 1.00 88.38 179 LYS A N 1
ATOM 1343 C CA . LYS A 1 179 ? -13.952 10.085 0.144 1.00 88.38 179 LYS A CA 1
ATOM 1344 C C . LYS A 1 179 ? -14.884 8.922 -0.198 1.00 88.38 179 LYS A C 1
ATOM 1346 O O . LYS A 1 179 ? -15.964 9.173 -0.733 1.00 88.38 179 LYS A O 1
ATOM 1351 N N . THR A 1 180 ? -14.503 7.686 0.129 1.00 84.88 180 THR A N 1
ATOM 1352 C CA . THR A 1 180 ? -15.330 6.497 -0.129 1.00 84.88 180 THR A CA 1
ATOM 1353 C C . THR A 1 180 ? -16.607 6.533 0.709 1.00 84.88 180 THR A C 1
ATOM 1355 O O . THR A 1 180 ? -17.688 6.418 0.134 1.00 84.88 180 THR A O 1
ATOM 1358 N N . ALA A 1 181 ? -16.518 6.835 2.011 1.00 80.06 181 ALA A N 1
ATOM 1359 C CA . ALA A 1 181 ? -17.682 7.005 2.889 1.00 80.06 181 ALA A CA 1
ATOM 1360 C C . ALA A 1 181 ? -18.678 8.052 2.351 1.00 80.06 181 ALA A C 1
ATOM 1362 O O . ALA A 1 181 ? -19.871 7.771 2.219 1.00 80.06 181 ALA A O 1
ATOM 1363 N N . THR A 1 182 ? -18.175 9.225 1.945 1.00 74.44 182 THR A N 1
ATOM 1364 C CA . THR A 1 182 ? -19.001 10.301 1.364 1.00 74.44 182 THR A CA 1
ATOM 1365 C C . THR A 1 182 ? -19.672 9.867 0.054 1.00 74.44 182 THR A C 1
ATOM 1367 O O . THR A 1 182 ? -20.817 10.228 -0.208 1.00 74.44 182 THR A O 1
ATOM 1370 N N . SER A 1 183 ? -18.985 9.075 -0.777 1.00 65.06 183 SER A N 1
ATOM 1371 C CA . SER A 1 183 ? -19.526 8.599 -2.058 1.00 65.06 183 SER A CA 1
ATOM 1372 C C . SER A 1 183 ? -20.581 7.495 -1.931 1.00 65.06 183 SER A C 1
ATOM 1374 O O . SER A 1 183 ? -21.392 7.336 -2.842 1.00 65.06 183 SER A O 1
ATOM 1376 N N . SER A 1 184 ? -20.592 6.770 -0.810 1.00 58.00 184 SER A N 1
ATOM 1377 C CA . SER A 1 184 ? -21.522 5.666 -0.536 1.00 58.00 184 SER A CA 1
ATOM 1378 C C . SER A 1 184 ? -22.830 6.112 0.130 1.00 58.00 184 SER A C 1
ATOM 1380 O O . SER A 1 184 ? -23.653 5.270 0.474 1.00 58.00 184 SER A O 1
ATOM 1382 N N . GLY A 1 185 ? -23.034 7.419 0.339 1.00 43.66 185 GLY A N 1
ATOM 1383 C CA . GLY A 1 185 ? -24.257 7.953 0.950 1.00 43.66 185 GLY A CA 1
ATOM 1384 C C . GLY A 1 185 ? -24.390 7.692 2.456 1.00 43.66 185 GLY A C 1
ATOM 1385 O O . GLY A 1 185 ? -25.487 7.820 2.993 1.00 43.66 185 GLY A O 1
ATOM 1386 N N . ALA A 1 186 ? -23.297 7.344 3.144 1.00 43.19 186 ALA A N 1
ATOM 1387 C CA . ALA A 1 186 ? -23.294 7.105 4.584 1.00 43.19 186 ALA A CA 1
ATOM 1388 C C . ALA A 1 186 ? -23.393 8.428 5.369 1.00 43.19 186 ALA A C 1
ATOM 1390 O O . ALA A 1 186 ? -22.391 9.056 5.714 1.00 43.19 186 ALA A O 1
ATOM 1391 N N . SER A 1 187 ? -24.624 8.861 5.642 1.00 42.47 187 SER A N 1
ATOM 1392 C CA . SER A 1 187 ? -24.924 9.849 6.681 1.00 42.47 187 SER A CA 1
ATOM 1393 C C . SER A 1 187 ? -24.675 9.274 8.084 1.00 42.47 187 SER A C 1
ATOM 1395 O O . SER A 1 187 ? -24.859 8.077 8.279 1.00 42.47 187 SER A O 1
ATOM 1397 N N . SER A 1 188 ? -24.337 10.153 9.039 1.00 44.25 188 SER A N 1
ATOM 1398 C CA . SER A 1 188 ? -24.142 9.897 10.485 1.00 44.25 188 SER A CA 1
ATOM 1399 C C . SER A 1 188 ? -23.101 8.832 10.866 1.00 44.25 188 SER A C 1
ATOM 1401 O O . SER A 1 188 ? -23.441 7.678 11.099 1.00 44.25 188 SER A O 1
ATOM 1403 N N . ASP A 1 189 ? -21.830 9.237 10.963 1.00 41.34 189 ASP A N 1
ATOM 1404 C CA . ASP A 1 189 ? -21.156 9.427 12.267 1.00 41.34 189 ASP A CA 1
ATOM 1405 C C . ASP A 1 189 ? -19.654 9.694 12.070 1.00 41.34 189 ASP A C 1
ATOM 1407 O O . ASP A 1 189 ? -18.841 8.787 11.900 1.00 41.34 189 ASP A O 1
ATOM 1411 N N . ALA A 1 190 ? -19.271 10.972 12.119 1.00 36.22 190 ALA A N 1
ATOM 1412 C CA . ALA A 1 190 ? -17.876 11.397 12.179 1.00 36.22 190 ALA A CA 1
ATOM 1413 C C . ALA A 1 190 ? -17.687 12.265 13.434 1.00 36.22 190 ALA A C 1
ATOM 1415 O O . ALA A 1 190 ? -18.311 13.325 13.512 1.00 36.22 190 ALA A O 1
ATOM 1416 N N . PRO A 1 191 ? -16.859 11.856 14.415 1.00 39.66 191 PRO A N 1
ATOM 1417 C CA . PRO A 1 191 ? -16.533 12.719 15.539 1.00 39.66 191 PRO A CA 1
ATOM 1418 C C . PRO A 1 191 ? -15.662 13.885 15.060 1.00 39.66 191 PRO A C 1
ATOM 1420 O O . PRO A 1 191 ? -14.700 13.710 14.308 1.00 39.66 191 PRO A O 1
ATOM 1423 N N . GLU A 1 192 ? -16.016 15.083 15.508 1.00 36.62 192 GLU A N 1
ATOM 1424 C CA . GLU A 1 192 ? -15.354 16.336 15.167 1.00 36.62 192 GLU A CA 1
ATOM 1425 C C . GLU A 1 192 ? -13.967 16.418 15.825 1.00 36.62 192 GLU A C 1
ATOM 1427 O O . GLU A 1 192 ? -13.823 16.776 16.990 1.00 36.62 192 GLU A O 1
ATOM 1432 N N . ALA A 1 193 ? -12.923 16.078 15.067 1.00 34.97 193 ALA A N 1
ATOM 1433 C CA . ALA A 1 193 ? -11.532 16.280 15.466 1.00 34.97 193 ALA A CA 1
ATOM 1434 C C . ALA A 1 193 ? -11.035 17.664 15.008 1.00 34.97 193 ALA A C 1
ATOM 1436 O O . ALA A 1 193 ? -10.155 17.776 14.151 1.00 34.97 193 ALA A O 1
ATOM 1437 N N . ALA A 1 194 ? -11.620 18.723 15.571 1.00 34.22 194 ALA A N 1
ATOM 1438 C CA . ALA A 1 194 ? -11.110 20.082 15.433 1.00 34.22 194 ALA A CA 1
ATOM 1439 C C . ALA A 1 194 ? -9.862 20.253 16.318 1.00 34.22 194 ALA A C 1
ATOM 1441 O O . ALA A 1 194 ? -9.949 20.602 17.491 1.00 34.22 194 ALA A O 1
ATOM 1442 N N . GLY A 1 195 ? -8.686 19.968 15.755 1.00 30.75 195 GLY A N 1
ATOM 1443 C CA . GLY A 1 195 ? -7.417 20.370 16.354 1.00 30.75 195 GLY A CA 1
ATOM 1444 C C . GLY A 1 195 ? -7.173 21.852 16.087 1.00 30.75 195 GLY A C 1
ATOM 1445 O O . GLY A 1 195 ? -6.761 22.207 14.982 1.00 30.75 195 GLY A O 1
ATOM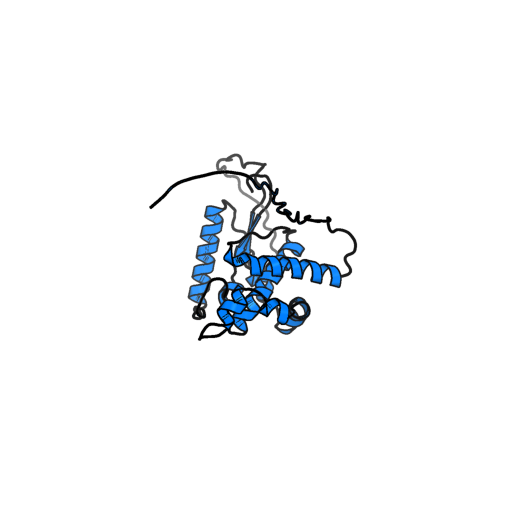 1446 N N . GLU A 1 196 ? -7.434 22.702 17.078 1.00 32.81 196 GLU A N 1
ATOM 1447 C CA . GLU A 1 196 ? -7.065 24.118 17.030 1.00 32.81 196 GLU A CA 1
ATOM 1448 C C . GLU A 1 196 ? -5.544 24.253 16.868 1.00 32.81 196 GLU A C 1
ATOM 1450 O O . GLU A 1 196 ? -4.761 23.707 17.646 1.00 32.81 196 GLU A O 1
ATOM 1455 N N . GLN A 1 197 ? -5.118 24.979 15.834 1.00 31.69 197 GLN A N 1
ATOM 1456 C CA . GLN A 1 197 ? -3.733 25.413 15.704 1.00 31.69 197 GLN A CA 1
ATOM 1457 C C . GLN A 1 197 ? -3.578 26.701 16.514 1.00 31.69 197 GLN A C 1
ATOM 1459 O O . GLN A 1 197 ? -3.911 27.779 16.025 1.00 31.69 19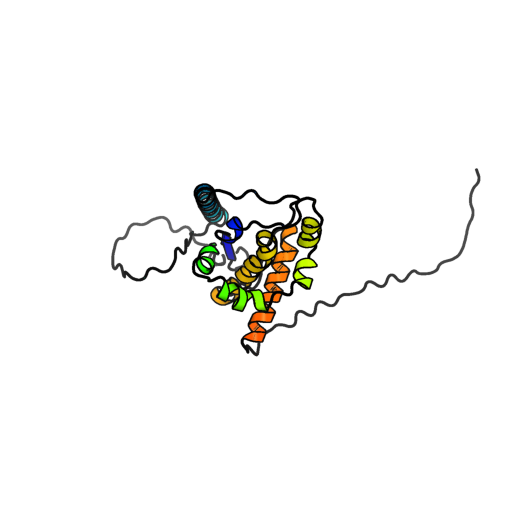7 GLN A O 1
ATOM 1464 N N . GLU A 1 198 ? -3.084 26.600 17.750 1.00 31.09 198 GLU A N 1
ATOM 1465 C CA . GLU A 1 198 ? -2.597 27.781 18.470 1.00 31.09 198 GLU A CA 1
ATOM 1466 C C . GLU A 1 198 ? -1.354 28.329 17.753 1.00 31.09 198 GLU A C 1
ATOM 1468 O O . GLU A 1 198 ? -0.236 27.830 17.912 1.00 31.09 198 GLU A O 1
ATOM 1473 N N . GLU A 1 199 ? -1.543 29.387 16.962 1.00 30.67 199 GLU A N 1
ATOM 1474 C CA . GLU A 1 199 ? -0.443 30.254 16.550 1.00 30.67 199 GLU A CA 1
ATOM 1475 C C . GLU A 1 199 ? 0.155 30.919 17.796 1.00 30.67 199 GLU A C 1
ATOM 1477 O O . GLU A 1 199 ? -0.406 31.866 18.354 1.00 30.67 199 GLU A O 1
ATOM 1482 N N . VAL A 1 200 ? 1.328 30.448 18.228 1.00 34.72 200 VAL A N 1
ATOM 1483 C CA . VAL A 1 200 ? 2.101 31.107 19.288 1.00 34.72 200 VAL A CA 1
ATOM 1484 C C . VAL A 1 200 ? 2.661 32.426 18.750 1.00 34.72 200 VAL A C 1
ATOM 1486 O O . VAL A 1 200 ? 3.782 32.508 18.246 1.00 34.72 200 VAL A O 1
ATOM 1489 N N . SER A 1 201 ? 1.848 33.474 18.865 1.00 33.47 201 SER A N 1
ATOM 1490 C CA . SER A 1 201 ? 2.218 34.856 18.574 1.00 33.47 201 SER A CA 1
ATOM 1491 C C . SER A 1 201 ? 3.353 35.309 19.497 1.00 33.47 201 SER A C 1
ATOM 1493 O O . SER A 1 201 ? 3.158 35.557 20.690 1.00 33.47 201 SER A O 1
ATOM 1495 N N . SER A 1 202 ? 4.562 35.421 18.946 1.00 34.91 202 SER A N 1
ATOM 1496 C CA . SER A 1 202 ? 5.736 35.910 19.667 1.00 34.91 202 SER A CA 1
ATOM 1497 C C . SER A 1 202 ? 5.673 37.432 19.837 1.00 34.91 202 SER A C 1
ATOM 1499 O O . SER A 1 202 ? 6.163 38.190 18.995 1.00 34.91 202 SER A O 1
ATOM 1501 N N . SER A 1 203 ? 5.079 37.893 20.936 1.00 33.97 203 SER A N 1
ATOM 1502 C CA . SER A 1 203 ? 5.078 39.306 21.317 1.00 33.97 203 SER A CA 1
ATOM 1503 C C . SER A 1 203 ? 6.395 39.699 22.001 1.00 33.97 203 SER A C 1
ATOM 1505 O O . SER A 1 203 ? 6.642 39.403 23.168 1.00 33.97 203 SER A O 1
ATOM 1507 N N . SER A 1 204 ? 7.264 40.398 21.268 1.00 36.66 204 SER A N 1
ATOM 1508 C CA . SER A 1 204 ? 8.480 41.005 21.823 1.00 36.66 204 SER A CA 1
ATOM 1509 C C . SER A 1 204 ? 8.139 42.207 22.720 1.00 36.66 204 SER A C 1
ATOM 1511 O O . SER A 1 204 ? 7.514 43.151 22.229 1.00 36.66 204 SER A O 1
ATOM 1513 N N . PRO A 1 205 ? 8.597 42.267 23.986 1.00 36.97 205 PRO A N 1
ATOM 1514 C CA . PRO A 1 205 ? 8.547 43.490 24.778 1.00 36.97 205 PRO A CA 1
ATOM 1515 C C . PRO A 1 205 ? 9.720 44.407 24.412 1.00 36.97 205 PRO A C 1
ATOM 1517 O O . PRO A 1 205 ? 10.883 44.007 24.471 1.00 36.97 205 PRO A O 1
ATOM 1520 N N . SER A 1 206 ? 9.431 45.662 24.072 1.00 34.81 206 SER A N 1
ATOM 1521 C CA . SER A 1 206 ? 10.456 46.692 23.895 1.00 34.81 206 SER A CA 1
ATOM 1522 C C . SER A 1 206 ? 10.978 47.192 25.245 1.00 34.81 206 SER A C 1
ATOM 1524 O O . SER A 1 206 ? 10.205 47.762 26.016 1.00 34.81 206 SER A O 1
ATOM 1526 N N . SER A 1 207 ? 12.288 47.091 25.478 1.00 36.91 207 SER A N 1
ATOM 1527 C CA . SER A 1 207 ? 12.959 47.707 26.632 1.00 36.91 207 SER A CA 1
ATOM 1528 C C . SER A 1 207 ? 14.285 48.340 26.215 1.00 36.91 207 SER A C 1
ATOM 1530 O O . SER A 1 207 ? 15.348 47.736 26.333 1.00 36.91 207 SER A O 1
ATOM 1532 N N . SER A 1 208 ? 14.232 49.580 25.730 1.00 36.56 208 SER A N 1
ATOM 1533 C CA . SER A 1 208 ? 15.425 50.414 25.566 1.00 36.56 208 SER A CA 1
ATOM 1534 C C . SER A 1 208 ? 15.832 51.008 26.914 1.00 36.56 208 SER A C 1
ATOM 1536 O O . SER A 1 208 ? 15.043 51.774 27.465 1.00 36.56 208 SER A O 1
ATOM 1538 N N . SER A 1 209 ? 17.051 50.742 27.404 1.00 35.16 209 SER A N 1
ATOM 1539 C CA . SER A 1 209 ? 17.910 51.714 28.124 1.00 35.16 209 SER A CA 1
ATOM 1540 C C . SER A 1 209 ? 19.145 51.071 28.765 1.00 35.16 209 SER A C 1
ATOM 1542 O O . SER A 1 209 ? 18.980 50.192 29.598 1.00 35.16 209 SER A O 1
ATOM 1544 N N . GLN A 1 210 ? 20.317 51.678 28.506 1.00 34.91 210 GLN A N 1
ATOM 1545 C CA . GLN A 1 210 ? 21.519 51.701 29.373 1.00 34.91 210 GLN A CA 1
ATOM 1546 C C . GLN A 1 210 ? 22.256 50.342 29.546 1.00 34.91 210 GLN A C 1
ATOM 1548 O O . GLN A 1 210 ? 21.637 49.291 29.581 1.00 34.91 210 GLN A O 1
ATOM 1553 N N . GLN A 1 211 ? 23.590 50.262 29.628 1.00 36.50 211 GLN A N 1
ATOM 1554 C CA . GLN A 1 211 ? 24.666 51.270 29.639 1.00 36.50 211 GLN A CA 1
ATOM 1555 C C . GLN A 1 211 ? 25.996 50.608 29.184 1.00 36.50 211 GLN A C 1
ATOM 1557 O O . GLN A 1 211 ? 26.060 49.387 29.117 1.00 36.50 211 GLN A O 1
ATOM 1562 N N . GLN A 1 212 ? 27.009 51.428 28.850 1.00 36.28 212 GLN A N 1
ATOM 1563 C CA . GLN A 1 212 ? 28.471 51.243 29.084 1.00 36.28 212 GLN A CA 1
ATOM 1564 C C . GLN A 1 212 ? 28.922 49.845 29.595 1.00 36.28 212 GLN A C 1
ATOM 1566 O O . GLN A 1 212 ? 28.393 49.371 30.589 1.00 36.28 212 GLN A O 1
ATOM 1571 N N . GLU A 1 213 ? 29.920 49.120 29.081 1.00 37.97 213 GLU A N 1
ATOM 1572 C CA . GLU A 1 213 ? 31.216 49.457 28.451 1.00 37.97 213 GLU A CA 1
ATOM 1573 C C . GLU A 1 213 ? 31.824 48.137 27.856 1.00 37.97 213 GLU A C 1
ATOM 1575 O O . GLU A 1 213 ? 31.120 47.130 27.828 1.00 37.97 213 GLU A O 1
ATOM 1580 N N . GLN A 1 214 ? 33.053 47.994 27.329 1.00 37.81 214 GLN A N 1
ATOM 1581 C CA . GLN A 1 214 ? 34.271 48.826 27.336 1.00 37.81 214 GLN A CA 1
ATOM 1582 C C . GLN A 1 214 ? 35.078 48.679 26.009 1.00 37.81 214 GLN A C 1
ATOM 1584 O O . GLN A 1 214 ? 34.595 48.127 25.024 1.00 37.81 214 GLN A O 1
ATOM 1589 N N . GLU A 1 215 ? 36.300 49.209 25.995 1.00 46.69 215 GLU A N 1
ATOM 1590 C CA . GLU A 1 215 ? 37.303 49.315 24.926 1.00 46.69 215 GLU A CA 1
ATOM 1591 C C . GLU A 1 215 ? 38.164 48.045 24.711 1.00 46.69 215 GLU A C 1
ATOM 1593 O O . GLU A 1 215 ? 38.724 47.528 25.679 1.00 46.69 215 GLU A O 1
ATOM 1598 N N . GLN A 1 216 ? 38.372 47.620 23.452 1.00 41.88 216 GLN A N 1
ATOM 1599 C CA . GLN A 1 216 ? 39.674 47.611 22.728 1.00 41.88 216 GLN A CA 1
ATOM 1600 C C . GLN A 1 216 ? 39.584 46.899 21.366 1.00 41.88 216 GLN A C 1
ATOM 1602 O O . GLN A 1 216 ? 38.952 45.824 21.294 1.00 41.88 216 GLN A O 1
#

Sequence (216 aa):
RRCGHGAVALVGGATARIGDPSGKSAERPMMDDEVLERNLRAIGAQLGKLLRAEVDVVAGEEGGEEAEGADDSSADATTADATAGSIAILDNMSWYRDMSALEFLRDIGRFARVSVMMNKDSVKSRLSSEDGMSFTEFSYQLLQGWDFAHLHREHGVRVQIGGSDQWGNITAGTDLIRKTATSSGASSDAPEAAGEQEEVSSSSPSSSSQQQEQEQ

pLDDT: mean 74.06, std 23.97, range [27.62, 97.12]

Secondary structure (DSSP, 8-state):
-TTS--EEEEE-TTHHHH---TT-SSPPPPPPHHHHHHHHHHHHHHHHHHHT-----------------------------TTS--EEEEETHHHHTT--HHHIIIIIGGG--HHHHTTSHHHHHHHTSTT---HHHHHHHHHHHHHHHHHHHHH--------GGGHHHHHHHHHHHHHHHHHTT--S---------------PPP----------

InterPro domains:
  IPR002305 Aminoacyl-tRNA synthetase, class Ic [PF00579] (4-182)
  IPR002307 Tyrosine-tRNA ligase [PR01040] (132-147)
  IPR002307 Tyrosine-tRNA ligase [PR01040] (153-175)
  IPR002307 Tyrosine-tRNA ligase [TIGR00234] (3-183)
  IPR014729 Rossmann-like alpha/beta/alpha sandwich fold [G3DSA:3.40.50.620] (1-205)
  IPR024088 Tyrosine-tRNA ligase, bacterial-type [PTHR11766] (1-182)